Protein AF-A0AAP0MT80-F1 (afdb_monomer_lite)

Foldseek 3Di:
DADDDDPFRHWDWAWADDLPPVPQQAAEEEEEQAAQDQCLQHLLVHDDDDSHRYIRIDTPRVLNNQLNVLVLVQQVPPPQHDPVLNVVSVCVSVSDNPPDVPVPNLVDQRDPPPLPDDPSLVVSLVVSLVRLLVLLLVVLVCVVVCPVPLGAYEYEYPESGQVSLQSNLLNNLVVPPQADSHAYYEHENYLDDPPPDDVVSSVRRYNYYYHYDHDPSPVCSCRSVVRD

Secondary structure (DSSP, 8-state):
----BTTBS-EEEEE-SS-TTS--S-EEEEEE---SSGGGGTGGG-S---SSEEEEEEE-HHHHHHHHHHHHHHHHH-TTS-HHHHHHHHHHTTT---TTT-TTGGGS---TTTT---HHHHHHHHHHHHHHHHHHHHHHHHHHTTTT-S--EEEEEESTHHHHHHHHHHHHHHHSS-TTSEEEEEEES----SSSS-HHHHHHTBSS-EEEE--TT-HIIIIIS---

pLDDT: mean 78.72, std 15.89, range [31.78, 97.0]

InterPro domains:
  IPR007941 Protein of unknown function DUF726 [PF05277] (1-227)
  IPR007941 Protein of unknown function DUF726 [PTHR17920] (1-228)

Organism: NCBI:txid2935761

Sequence (228 aa):
MARRIRSIDEFEFKDIGQNHKQGHLAVGIMISGLVFEQEHFVQPWEGYEDYLERYALWWESDKLIALSTAIEDWLTSSTLMNLVVVKLVKLISKGAMVTVLSTLVSAFALPATLVTASDLIDSKRAVAVVRSDKASELLAEVLTKGLQGNRPVTLVGFPLGAPVIFKCLKCLAETGDNAGFVEMVVLLEGPISIKDEKWEDARKMVAGRFVNAYSTNDWMLGVAFRAR

Structure (mmCIF, N/CA/C/O backbone):
data_AF-A0AAP0MT80-F1
#
_entry.id   AF-A0AAP0MT80-F1
#
loop_
_atom_site.group_PDB
_atom_site.id
_atom_site.type_symbol
_atom_site.label_atom_id
_atom_site.label_alt_id
_atom_site.label_comp_id
_atom_site.label_asym_id
_atom_site.label_entity_id
_atom_site.label_seq_id
_atom_site.pdbx_PDB_ins_code
_atom_site.Cartn_x
_atom_site.Cartn_y
_atom_site.Cartn_z
_atom_site.occupancy
_atom_site.B_iso_or_equiv
_atom_site.auth_seq_id
_atom_site.auth_comp_id
_atom_site.auth_asym_id
_atom_site.auth_atom_id
_atom_site.pdbx_PDB_model_num
ATOM 1 N N . MET A 1 1 ? 7.599 21.860 -2.080 1.00 31.78 1 MET A N 1
ATOM 2 C CA . MET A 1 1 ? 8.679 21.965 -1.072 1.00 31.78 1 MET A CA 1
ATOM 3 C C . MET A 1 1 ? 8.549 20.735 -0.180 1.00 31.78 1 MET A C 1
ATOM 5 O O . MET A 1 1 ? 7.603 20.675 0.593 1.00 31.78 1 MET A O 1
ATOM 9 N N . ALA A 1 2 ? 9.383 19.711 -0.392 1.00 36.81 2 ALA A N 1
ATOM 10 C CA . ALA A 1 2 ? 9.244 18.409 0.268 1.00 36.81 2 ALA A CA 1
ATOM 11 C C . ALA A 1 2 ? 9.460 18.538 1.785 1.00 36.81 2 ALA A C 1
ATOM 13 O O . ALA A 1 2 ? 10.506 19.004 2.246 1.00 36.81 2 ALA A O 1
ATOM 14 N N . ARG A 1 3 ? 8.444 18.171 2.570 1.00 42.78 3 ARG A N 1
ATOM 15 C CA . ARG A 1 3 ? 8.495 18.183 4.033 1.00 42.78 3 ARG A CA 1
ATOM 16 C C . ARG A 1 3 ? 9.117 16.863 4.486 1.00 42.78 3 ARG A C 1
ATOM 18 O O . ARG A 1 3 ? 8.424 15.858 4.558 1.00 42.78 3 ARG A O 1
ATOM 25 N N . ARG A 1 4 ? 10.419 16.869 4.794 1.00 49.38 4 ARG A N 1
ATOM 26 C CA . ARG A 1 4 ? 11.116 15.707 5.373 1.00 49.38 4 ARG A CA 1
ATOM 27 C C . ARG A 1 4 ? 10.495 15.353 6.722 1.00 49.38 4 ARG A C 1
ATOM 29 O O . ARG A 1 4 ? 10.549 16.158 7.655 1.00 49.38 4 ARG A O 1
ATOM 36 N N . ILE A 1 5 ? 9.928 14.156 6.843 1.00 54.97 5 ILE A N 1
ATOM 37 C CA . ILE A 1 5 ? 9.362 13.650 8.098 1.00 54.97 5 ILE A CA 1
ATOM 38 C C . ILE A 1 5 ? 10.156 12.411 8.508 1.00 54.97 5 ILE A C 1
ATOM 40 O O . ILE A 1 5 ? 10.008 11.340 7.937 1.00 54.97 5 ILE A O 1
ATOM 44 N N . ARG A 1 6 ? 11.006 12.575 9.527 1.00 55.56 6 ARG A N 1
ATOM 45 C CA . ARG A 1 6 ? 11.518 11.531 10.440 1.00 55.56 6 ARG A CA 1
ATOM 46 C C . ARG A 1 6 ? 12.223 10.284 9.863 1.00 55.56 6 ARG A C 1
ATOM 48 O O . ARG A 1 6 ? 12.648 9.457 10.660 1.00 55.56 6 ARG A O 1
ATOM 55 N N . SER A 1 7 ? 12.365 10.130 8.547 1.00 75.50 7 SER A N 1
ATOM 56 C CA . SER A 1 7 ? 13.141 9.092 7.822 1.00 75.50 7 SER A CA 1
ATOM 57 C C . SER A 1 7 ? 12.710 8.960 6.354 1.00 75.50 7 SER A C 1
ATOM 59 O O . SER A 1 7 ? 13.411 8.305 5.585 1.00 75.50 7 SER A O 1
ATOM 61 N N . ILE A 1 8 ? 11.593 9.591 5.974 1.00 86.44 8 ILE A N 1
ATOM 62 C CA . ILE A 1 8 ? 11.088 9.650 4.603 1.00 86.44 8 ILE A CA 1
ATOM 63 C C . ILE A 1 8 ? 11.322 11.046 4.001 1.00 86.44 8 ILE A C 1
ATOM 65 O O . ILE A 1 8 ? 11.215 12.064 4.700 1.00 86.44 8 ILE A O 1
ATOM 69 N N . ASP A 1 9 ? 11.663 11.098 2.715 1.00 87.38 9 ASP A N 1
ATOM 70 C CA . ASP A 1 9 ? 11.914 12.355 1.999 1.00 87.38 9 ASP A CA 1
ATOM 71 C C . ASP A 1 9 ? 10.600 13.077 1.654 1.00 87.38 9 ASP A C 1
ATOM 73 O O . ASP A 1 9 ? 10.516 14.303 1.760 1.00 87.38 9 ASP A O 1
ATOM 77 N N . GLU A 1 10 ? 9.560 12.312 1.316 1.00 91.88 10 GLU A N 1
ATOM 78 C CA . GLU A 1 10 ? 8.243 12.809 0.916 1.00 91.88 10 GLU A CA 1
ATOM 79 C C . GLU A 1 10 ? 7.133 11.964 1.538 1.00 91.88 10 GLU A C 1
ATOM 81 O O . GLU A 1 10 ? 7.189 10.735 1.481 1.00 91.88 10 GLU A O 1
ATOM 86 N N . PHE A 1 11 ? 6.127 12.628 2.110 1.00 93.44 11 PHE A N 1
ATOM 87 C CA . PHE A 1 11 ? 4.904 12.008 2.618 1.00 93.44 11 PHE A CA 1
ATOM 88 C C . PHE A 1 11 ? 3.792 13.061 2.668 1.00 93.44 11 PHE A C 1
ATOM 90 O O . PHE A 1 11 ? 3.796 13.944 3.531 1.00 93.44 11 PHE A O 1
ATOM 97 N N . GLU A 1 12 ? 2.867 13.008 1.716 1.00 93.50 12 GLU A N 1
ATOM 98 C CA . GLU A 1 12 ? 1.789 13.987 1.573 1.00 93.50 12 GLU A CA 1
ATOM 99 C C . GLU A 1 12 ? 0.518 13.325 1.030 1.00 93.50 12 GLU A C 1
ATOM 101 O O . GLU A 1 12 ? 0.585 12.420 0.204 1.00 93.50 12 GLU A O 1
ATOM 106 N N . PHE A 1 13 ? -0.649 13.795 1.466 1.00 93.44 13 PHE A N 1
ATOM 107 C CA . PHE A 1 13 ? -1.933 13.399 0.890 1.00 93.44 13 PHE A CA 1
ATOM 108 C C . PHE A 1 13 ? -2.324 14.396 -0.202 1.00 93.44 13 PHE A C 1
ATOM 110 O O . PHE A 1 13 ? -2.381 15.598 0.055 1.00 93.44 13 PHE A O 1
ATOM 117 N N . LYS A 1 14 ? -2.581 13.903 -1.415 1.00 93.19 14 LYS A N 1
ATOM 118 C CA . LYS A 1 14 ? -3.081 14.693 -2.544 1.00 93.19 14 LYS A CA 1
ATOM 119 C C . LYS A 1 14 ? -4.547 14.397 -2.792 1.00 93.19 14 LYS A C 1
ATOM 121 O O . LYS A 1 14 ? -4.954 13.243 -2.793 1.00 93.19 14 LYS A O 1
ATOM 126 N N . ASP A 1 15 ? -5.312 15.440 -3.046 1.00 91.62 15 ASP A N 1
ATOM 127 C CA . ASP A 1 15 ? -6.732 15.360 -3.362 1.00 91.62 15 ASP A CA 1
ATOM 128 C C . ASP A 1 15 ? -6.959 14.635 -4.712 1.00 91.62 15 ASP A C 1
ATOM 130 O O . ASP A 1 15 ? -6.320 14.975 -5.707 1.00 91.62 15 ASP A O 1
ATOM 134 N N . ILE A 1 16 ? -7.854 13.632 -4.759 1.00 88.69 16 ILE A N 1
ATOM 135 C CA . ILE A 1 16 ? -8.294 12.944 -5.994 1.00 88.69 16 ILE A CA 1
ATOM 136 C C . ILE A 1 16 ? -9.732 13.338 -6.359 1.00 88.69 16 ILE A C 1
ATOM 138 O O . ILE A 1 16 ? -10.668 13.057 -5.606 1.00 88.69 16 ILE A O 1
ATOM 142 N N . GLY A 1 17 ? -9.939 13.929 -7.538 1.00 83.31 17 GLY A N 1
ATOM 143 C CA . GLY A 1 17 ? -11.265 14.355 -8.000 1.00 83.31 17 GLY A CA 1
ATOM 144 C C . GLY A 1 17 ? -11.743 15.663 -7.358 1.00 83.31 17 GLY A C 1
ATOM 145 O O . GLY A 1 17 ? -10.934 16.491 -6.958 1.00 83.31 17 GLY A O 1
ATOM 146 N N . GLN A 1 18 ? -13.063 15.874 -7.309 1.00 75.75 18 GLN A N 1
ATOM 147 C CA . GLN A 1 18 ? -13.676 17.134 -6.846 1.00 75.75 18 GLN A CA 1
ATOM 148 C C . GLN A 1 18 ? -14.471 16.994 -5.534 1.00 75.75 18 GLN A C 1
ATOM 150 O O . GLN A 1 18 ? -15.025 17.977 -5.045 1.00 75.75 18 GLN A O 1
ATOM 155 N N . ASN A 1 19 ? -14.539 15.789 -4.953 1.00 68.94 19 ASN A N 1
ATOM 156 C CA . ASN A 1 19 ? -15.408 15.469 -3.808 1.00 68.94 19 ASN A CA 1
ATOM 157 C C . ASN A 1 19 ? -14.822 15.878 -2.437 1.00 68.94 19 ASN A C 1
ATOM 159 O O . ASN A 1 19 ? -15.314 15.458 -1.389 1.00 68.94 19 ASN A O 1
ATOM 163 N N . HIS A 1 20 ? -13.778 16.708 -2.403 1.00 69.00 20 HIS A N 1
ATOM 164 C CA . HIS A 1 20 ? -13.145 17.161 -1.159 1.00 69.00 20 HIS A CA 1
ATOM 165 C C . HIS A 1 20 ? -13.942 18.252 -0.475 1.00 69.00 20 HIS A C 1
ATOM 167 O O . HIS A 1 20 ? -14.504 19.137 -1.120 1.00 69.00 20 HIS A O 1
ATOM 173 N N . LYS A 1 21 ? -13.946 18.229 0.860 1.00 66.00 21 LYS A N 1
ATOM 174 C CA . LYS A 1 21 ? -14.588 19.248 1.707 1.00 66.00 21 LYS A CA 1
ATOM 175 C C . LYS A 1 21 ? -16.093 19.418 1.457 1.00 66.00 21 LYS A C 1
ATOM 177 O O . LYS A 1 21 ? -16.671 20.406 1.898 1.00 66.00 21 LYS A O 1
ATOM 182 N N . GLN A 1 22 ? -16.744 18.440 0.824 1.00 69.56 22 GLN A N 1
ATOM 183 C CA . GLN A 1 22 ? -18.196 18.431 0.599 1.00 69.56 22 GLN A CA 1
ATOM 184 C C . GLN A 1 22 ? -18.987 17.794 1.762 1.00 69.56 22 GLN A C 1
ATOM 186 O O . GLN A 1 22 ? -20.192 17.589 1.661 1.00 69.56 22 GLN A O 1
ATOM 191 N N . GLY A 1 23 ? -18.327 17.484 2.886 1.00 67.31 23 GLY A N 1
ATOM 192 C CA . GLY A 1 23 ? -18.976 16.907 4.071 1.00 67.31 23 GLY A CA 1
ATOM 193 C C . GLY A 1 23 ? -19.166 15.387 4.023 1.00 67.31 23 GLY A C 1
ATOM 194 O O . GLY A 1 23 ? -19.998 14.855 4.755 1.00 67.31 23 GLY A O 1
ATOM 195 N N . HIS A 1 24 ? -18.401 14.674 3.190 1.00 74.31 24 HIS A N 1
ATOM 196 C CA . HIS A 1 24 ? -18.431 13.212 3.150 1.00 74.31 24 HIS A CA 1
ATOM 197 C C . HIS A 1 24 ? -17.942 12.595 4.469 1.00 74.31 24 HIS A C 1
ATOM 199 O O . HIS A 1 24 ? -16.930 12.999 5.053 1.00 74.31 24 HIS A O 1
ATOM 205 N N . LEU A 1 25 ? -18.680 11.581 4.928 1.00 81.69 25 LEU A N 1
ATOM 206 C CA . LEU A 1 25 ? -18.427 10.910 6.203 1.00 81.69 25 LEU A CA 1
ATOM 207 C C . LEU A 1 25 ? -17.287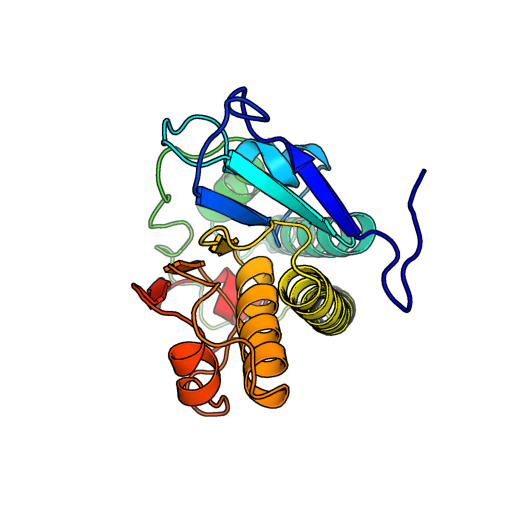 9.890 6.132 1.00 81.69 25 LEU A C 1
ATOM 209 O O . LEU A 1 25 ? -16.718 9.587 7.172 1.00 81.69 25 LEU A O 1
ATOM 213 N N . ALA A 1 26 ? -16.946 9.382 4.946 1.00 88.81 26 ALA A N 1
ATOM 214 C CA . ALA A 1 26 ? -15.950 8.332 4.755 1.00 88.81 26 ALA A CA 1
ATOM 215 C C . ALA A 1 26 ? -14.765 8.822 3.914 1.00 88.81 26 ALA A C 1
ATOM 217 O O . ALA A 1 26 ? -14.930 9.620 2.987 1.00 88.81 26 ALA A O 1
ATOM 218 N N . VAL A 1 27 ? -13.572 8.327 4.245 1.00 91.94 27 VAL A N 1
ATOM 219 C CA . VAL A 1 27 ? -12.307 8.716 3.612 1.00 91.94 27 VAL A CA 1
ATOM 220 C C . VAL A 1 27 ? -11.726 7.532 2.849 1.00 91.94 27 VAL A C 1
ATOM 222 O O . VAL A 1 27 ? -11.639 6.429 3.381 1.00 91.94 27 VAL A O 1
ATOM 225 N N . GLY A 1 28 ? -11.291 7.757 1.614 1.00 93.12 28 GLY A N 1
ATOM 226 C CA . GLY A 1 28 ? -10.518 6.795 0.834 1.00 93.12 28 GLY A CA 1
ATOM 227 C C . GLY A 1 28 ? -9.060 7.234 0.729 1.00 93.12 28 GLY A C 1
ATOM 228 O O . GLY A 1 28 ? -8.798 8.366 0.338 1.00 93.12 28 GLY A O 1
ATOM 229 N N . ILE A 1 29 ? -8.107 6.357 1.035 1.00 95.25 29 ILE A N 1
ATOM 230 C CA . ILE A 1 29 ? -6.674 6.610 0.841 1.00 95.25 29 ILE A CA 1
ATOM 231 C C . ILE A 1 29 ? -6.133 5.585 -0.155 1.00 95.25 29 ILE A C 1
ATOM 233 O O . ILE A 1 29 ? -6.128 4.381 0.109 1.00 95.25 29 ILE A O 1
ATOM 237 N N . MET A 1 30 ? -5.671 6.088 -1.295 1.00 94.44 30 MET A N 1
ATOM 238 C CA . MET A 1 30 ? -5.150 5.315 -2.414 1.00 94.44 30 MET A CA 1
ATOM 239 C C . MET A 1 30 ? -3.628 5.409 -2.434 1.00 94.44 30 MET A C 1
ATOM 241 O O . MET A 1 30 ? -3.066 6.499 -2.341 1.00 94.44 30 MET A O 1
ATOM 245 N N . ILE A 1 31 ? -2.943 4.273 -2.515 1.00 95.81 31 ILE A N 1
ATOM 246 C CA . ILE A 1 31 ? -1.493 4.203 -2.338 1.00 95.81 31 ILE A CA 1
ATOM 247 C C . ILE A 1 31 ? -0.881 3.521 -3.560 1.00 95.81 31 ILE A C 1
ATOM 249 O O . ILE A 1 31 ? -0.899 2.295 -3.691 1.00 95.81 31 ILE A O 1
ATOM 253 N N . SER A 1 32 ? -0.315 4.334 -4.451 1.00 92.12 32 SER A N 1
ATOM 254 C CA . SER A 1 32 ? 0.476 3.859 -5.588 1.00 92.12 32 SER A CA 1
ATOM 255 C C . SER A 1 32 ? 1.898 3.517 -5.147 1.00 92.12 32 SER A C 1
ATOM 257 O O . SER A 1 32 ? 2.517 4.238 -4.370 1.00 92.12 32 SER A O 1
ATOM 259 N N . GLY A 1 33 ? 2.426 2.416 -5.666 1.00 87.94 33 GLY A N 1
ATOM 260 C CA . GLY A 1 33 ? 3.771 1.906 -5.414 1.00 87.94 33 GLY A CA 1
ATOM 261 C C . GLY A 1 33 ? 4.541 1.545 -6.688 1.00 87.94 33 GLY A C 1
ATOM 262 O O . GLY A 1 33 ? 5.660 1.047 -6.613 1.00 87.94 33 GLY A O 1
ATOM 263 N N . LEU A 1 34 ? 3.944 1.778 -7.856 1.00 86.56 34 LEU A N 1
ATOM 264 C CA . LEU A 1 34 ? 4.579 1.689 -9.166 1.00 86.56 34 LEU A CA 1
ATOM 265 C C . LEU A 1 34 ? 4.184 2.957 -9.919 1.00 86.56 34 LEU A C 1
ATOM 267 O O . LEU A 1 34 ? 3.016 3.139 -10.256 1.00 86.56 34 LEU A O 1
ATOM 271 N N . VAL A 1 35 ? 5.145 3.854 -10.104 1.00 88.94 35 VAL A N 1
ATOM 272 C CA . VAL A 1 35 ? 4.936 5.199 -10.651 1.00 88.94 35 VAL A CA 1
ATOM 273 C C . VAL A 1 35 ? 6.124 5.562 -11.529 1.00 88.94 35 VAL A C 1
ATOM 275 O O . VAL A 1 35 ? 7.262 5.255 -11.193 1.00 88.94 35 VAL A O 1
ATOM 278 N N . PHE A 1 36 ? 5.856 6.215 -12.653 1.00 87.06 36 PHE A N 1
ATOM 279 C CA . PHE A 1 36 ? 6.882 6.627 -13.623 1.00 87.06 36 PHE A CA 1
ATOM 280 C C . PHE A 1 36 ? 7.006 8.149 -13.681 1.00 87.06 36 PHE A C 1
ATOM 282 O O . PHE A 1 36 ? 8.093 8.672 -13.903 1.00 87.06 36 PHE A O 1
ATOM 289 N N . GLU A 1 37 ? 5.904 8.840 -13.399 1.00 89.31 37 GLU A N 1
ATOM 290 C CA . GLU A 1 37 ? 5.799 10.289 -13.305 1.00 89.31 37 GLU A CA 1
ATOM 291 C C . GLU A 1 37 ? 5.027 10.643 -12.022 1.00 89.31 37 GLU A C 1
ATOM 293 O O . GLU A 1 37 ? 4.395 9.776 -11.403 1.00 89.31 37 GLU A O 1
ATOM 298 N N . GLN A 1 38 ? 5.094 11.899 -11.585 1.00 89.12 38 GLN A N 1
ATOM 299 C CA . GLN A 1 38 ? 4.472 12.333 -10.325 1.00 89.12 38 GLN A CA 1
ATOM 300 C C . GLN A 1 38 ? 2.938 12.257 -10.385 1.00 89.12 38 GLN A C 1
ATOM 302 O O . GLN A 1 38 ? 2.262 11.969 -9.399 1.00 89.12 38 GLN A O 1
ATOM 307 N N . GLU A 1 39 ? 2.381 12.442 -11.569 1.00 88.56 39 GLU A N 1
ATOM 308 C CA . GLU A 1 39 ? 0.962 12.387 -11.883 1.00 88.56 39 GLU A CA 1
ATOM 309 C C . GLU A 1 39 ? 0.396 10.976 -11.650 1.00 88.56 39 GLU A C 1
ATOM 311 O O . GLU A 1 39 ? -0.764 10.820 -11.259 1.00 88.56 39 GLU A O 1
ATOM 316 N N . HIS A 1 40 ? 1.232 9.936 -11.775 1.00 88.12 40 HIS A N 1
ATOM 31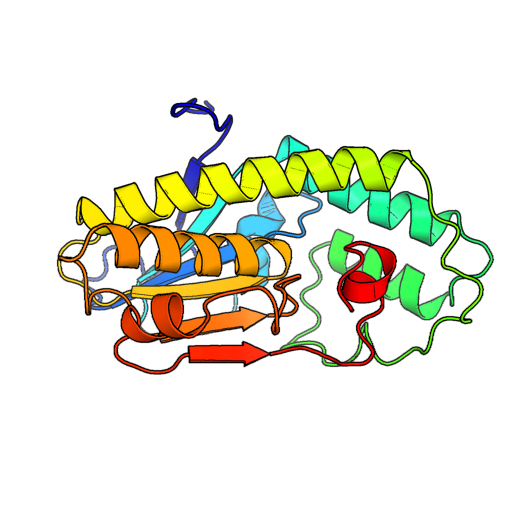7 C CA . HIS A 1 40 ? 0.835 8.536 -11.593 1.00 88.12 40 HIS A CA 1
ATOM 318 C C . HIS A 1 40 ? 0.513 8.169 -10.132 1.00 88.12 40 HIS A C 1
ATOM 320 O O . HIS A 1 40 ? 0.017 7.073 -9.864 1.00 88.12 40 HIS A O 1
ATOM 326 N N . PHE A 1 41 ? 0.749 9.062 -9.167 1.00 90.12 41 PHE A N 1
ATOM 327 C CA . PHE A 1 41 ? 0.215 8.887 -7.815 1.00 90.12 41 PHE A CA 1
ATOM 328 C C . PHE A 1 41 ? -1.299 9.115 -7.750 1.00 90.12 41 PHE A C 1
ATOM 330 O O . PHE A 1 41 ? -1.959 8.484 -6.932 1.00 90.12 41 PHE A O 1
ATOM 337 N N . VAL A 1 42 ? -1.848 9.987 -8.602 1.00 89.88 42 VAL A N 1
ATOM 338 C CA . VAL A 1 42 ? -3.259 10.412 -8.581 1.00 89.88 42 VAL A CA 1
ATOM 339 C C . VAL A 1 42 ? -4.037 9.781 -9.731 1.00 89.88 42 VAL A C 1
ATOM 341 O O . VAL A 1 42 ? -5.075 9.165 -9.502 1.00 89.88 42 VAL A O 1
ATOM 344 N N . GLN A 1 43 ? -3.504 9.877 -10.950 1.00 87.06 43 GLN A N 1
ATOM 345 C CA . GLN A 1 43 ? -4.181 9.511 -12.195 1.00 87.06 43 GLN A CA 1
ATOM 346 C C . GLN A 1 43 ? -4.791 8.093 -12.214 1.00 87.06 43 GLN A C 1
ATOM 348 O O . GLN A 1 43 ? -5.913 7.952 -12.700 1.00 87.06 43 GLN A O 1
ATOM 353 N N . PRO A 1 44 ? -4.152 7.035 -11.663 1.00 83.69 44 PRO A N 1
ATOM 354 C CA . PRO A 1 44 ? -4.743 5.691 -11.654 1.00 83.69 44 PRO A CA 1
ATOM 355 C C . PRO A 1 44 ? -6.018 5.567 -10.815 1.00 83.69 44 PRO A C 1
ATOM 357 O O . PRO A 1 44 ? -6.719 4.565 -10.906 1.00 83.69 44 PRO A O 1
ATOM 360 N N . TRP A 1 45 ? -6.293 6.549 -9.962 1.00 86.25 45 TRP A N 1
ATOM 361 C CA . TRP A 1 45 ? -7.426 6.551 -9.043 1.00 86.25 45 TRP A CA 1
ATOM 362 C C . TRP A 1 45 ? -8.530 7.521 -9.482 1.00 86.25 45 TRP A C 1
ATOM 364 O O . TRP A 1 45 ? -9.562 7.631 -8.815 1.00 86.25 45 TRP A O 1
ATOM 374 N N . GLU A 1 46 ? -8.331 8.228 -10.596 1.00 82.88 46 GLU A N 1
ATOM 375 C CA . GLU A 1 46 ? -9.328 9.105 -11.203 1.00 82.88 46 GLU A CA 1
ATOM 376 C C . GLU A 1 46 ? -10.365 8.304 -12.013 1.00 82.88 46 GLU A C 1
ATOM 378 O O . GLU A 1 46 ? -10.154 7.153 -12.386 1.00 82.88 46 GLU A O 1
ATOM 383 N N . GLY A 1 47 ? -11.523 8.911 -12.292 1.00 71.50 47 GLY A N 1
ATOM 384 C CA . GLY A 1 47 ? -12.495 8.355 -13.248 1.00 71.50 47 GLY A CA 1
ATOM 385 C C . GLY A 1 47 ? -13.509 7.341 -12.703 1.00 71.50 47 GLY A C 1
ATOM 386 O O . GLY A 1 47 ? -14.333 6.856 -13.475 1.00 71.50 47 GLY A O 1
ATOM 387 N N . TYR A 1 48 ? -13.510 7.050 -11.399 1.00 70.25 48 TYR A N 1
ATOM 388 C CA . TYR A 1 48 ? -14.612 6.345 -10.732 1.00 70.25 48 TYR A CA 1
ATOM 389 C C . TYR A 1 48 ? -15.384 7.297 -9.812 1.00 70.25 48 TYR A C 1
ATOM 391 O O . TYR A 1 48 ? -14.775 8.064 -9.059 1.00 70.25 48 TYR A O 1
ATOM 399 N N . GLU A 1 49 ? -16.716 7.269 -9.892 1.00 66.62 49 GLU A N 1
ATOM 400 C CA . GLU A 1 49 ? -17.603 8.017 -9.000 1.00 66.62 49 GLU A CA 1
ATOM 401 C C . GLU A 1 49 ? -17.912 7.189 -7.753 1.00 66.62 49 GLU A C 1
ATOM 403 O O . GLU A 1 49 ? -18.441 6.080 -7.827 1.00 66.62 49 GLU A O 1
ATOM 408 N N . ASP A 1 50 ? -17.599 7.751 -6.591 1.00 72.81 50 ASP A N 1
ATOM 409 C CA . ASP A 1 50 ? -17.963 7.204 -5.294 1.00 72.81 50 ASP A CA 1
ATOM 410 C C . ASP A 1 50 ? -18.319 8.322 -4.309 1.00 72.81 50 ASP A C 1
ATOM 412 O O . ASP A 1 50 ? -18.193 9.516 -4.593 1.00 72.81 50 ASP A O 1
ATOM 416 N N . TYR A 1 51 ? -18.795 7.917 -3.133 1.00 79.25 51 TYR A N 1
ATOM 417 C CA . TYR A 1 51 ? -19.170 8.816 -2.043 1.00 79.25 51 TYR A CA 1
ATOM 418 C C . TYR A 1 51 ? -18.016 9.082 -1.062 1.00 79.25 51 TYR A C 1
ATOM 420 O O . TYR A 1 51 ? -18.270 9.553 0.051 1.00 79.25 51 TYR A O 1
ATOM 428 N N . LEU A 1 52 ? -16.774 8.741 -1.429 1.00 86.31 52 LEU A N 1
ATOM 429 C CA . LEU A 1 52 ? -15.603 8.874 -0.565 1.00 86.31 52 LEU A CA 1
ATOM 430 C C . LEU A 1 52 ? -14.923 10.230 -0.781 1.00 86.31 52 LEU A C 1
ATOM 432 O O . LEU A 1 52 ? -14.739 10.681 -1.911 1.00 86.31 52 LEU A O 1
ATOM 436 N N . GLU A 1 53 ? -14.457 10.845 0.306 1.00 90.62 53 GLU A N 1
ATOM 437 C CA . GLU A 1 53 ? -13.428 11.879 0.205 1.00 90.62 53 GLU A CA 1
ATOM 438 C C . GLU A 1 53 ? -12.077 11.187 -0.020 1.00 90.62 53 GLU A C 1
ATOM 440 O O . GLU A 1 53 ? -11.577 10.488 0.864 1.00 90.62 53 GLU A O 1
ATOM 445 N N . ARG A 1 54 ? -11.521 11.311 -1.230 1.00 90.44 54 ARG A N 1
ATOM 446 C CA . ARG A 1 54 ? -10.396 10.484 -1.687 1.00 90.44 54 ARG A CA 1
ATOM 447 C C . ARG A 1 54 ? -9.070 11.223 -1.714 1.00 90.44 54 ARG A C 1
ATOM 449 O O . ARG A 1 54 ? -8.964 12.302 -2.290 1.00 90.44 54 ARG A O 1
ATOM 456 N N . TYR A 1 55 ? -8.036 10.570 -1.207 1.00 93.12 55 TYR A N 1
ATOM 457 C CA . TYR A 1 55 ? -6.670 11.067 -1.227 1.00 93.12 55 TYR A CA 1
ATOM 458 C C . TYR A 1 55 ? -5.721 10.038 -1.831 1.00 93.12 55 TYR A C 1
ATOM 460 O O . TYR A 1 55 ? -5.809 8.855 -1.517 1.00 93.12 55 TYR A O 1
ATOM 468 N N . ALA A 1 56 ? -4.781 10.487 -2.653 1.00 94.25 56 ALA A N 1
ATOM 469 C CA . ALA A 1 56 ? -3.612 9.719 -3.046 1.00 94.25 56 ALA A CA 1
ATOM 470 C C . ALA A 1 56 ? -2.492 9.972 -2.036 1.00 94.25 56 ALA A C 1
ATOM 472 O O . ALA A 1 56 ? -2.190 11.125 -1.718 1.00 94.25 56 ALA A O 1
ATOM 473 N N . LEU A 1 57 ? -1.846 8.916 -1.549 1.00 95.81 57 LEU A N 1
ATOM 474 C CA . LEU A 1 57 ? -0.620 9.056 -0.777 1.00 95.81 57 LEU A CA 1
ATOM 475 C C . LEU A 1 57 ? 0.549 9.269 -1.737 1.00 95.81 57 LEU A C 1
ATOM 477 O O . LEU A 1 57 ? 0.929 8.363 -2.476 1.00 95.81 57 LEU A O 1
ATOM 481 N N . TRP A 1 58 ? 1.142 10.453 -1.685 1.00 94.94 58 TRP A N 1
ATOM 482 C CA . TRP A 1 58 ? 2.413 10.763 -2.318 1.00 94.94 58 TRP A CA 1
ATOM 483 C C . TRP A 1 58 ? 3.541 10.436 -1.348 1.00 94.94 58 TRP A C 1
ATOM 485 O O . TRP A 1 58 ? 3.636 11.029 -0.270 1.00 94.94 58 TRP A O 1
ATOM 495 N N . TRP A 1 59 ? 4.418 9.512 -1.733 1.00 94.62 59 TRP A N 1
ATOM 496 C CA . TRP A 1 59 ? 5.540 9.086 -0.904 1.00 94.62 59 TRP A CA 1
ATOM 497 C C . TRP A 1 59 ? 6.737 8.671 -1.759 1.00 94.62 59 TRP A C 1
ATOM 499 O O . TRP A 1 59 ? 6.572 8.004 -2.775 1.00 94.62 59 TRP A O 1
ATOM 509 N N . GLU A 1 60 ? 7.940 9.071 -1.336 1.00 93.75 60 GLU A N 1
ATOM 510 C CA . GLU A 1 60 ? 9.234 8.642 -1.907 1.00 93.75 60 GLU A CA 1
ATOM 511 C C . GLU A 1 60 ? 9.281 8.615 -3.446 1.00 93.75 60 GLU A C 1
ATOM 513 O O . GLU A 1 60 ? 9.783 7.652 -4.038 1.00 93.75 60 GLU A O 1
ATOM 518 N N . SER A 1 61 ? 8.772 9.668 -4.103 1.00 93.69 61 SER A N 1
ATOM 519 C CA . SER A 1 61 ? 8.570 9.668 -5.559 1.00 93.69 61 SER A CA 1
ATOM 520 C C . SER A 1 61 ? 9.853 9.356 -6.324 1.00 93.69 61 SER A C 1
ATOM 522 O O . SER A 1 61 ? 9.859 8.440 -7.142 1.00 93.69 61 SER A O 1
ATOM 524 N N . ASP A 1 62 ? 10.970 9.995 -5.969 1.00 93.06 62 ASP A N 1
ATOM 525 C CA . ASP A 1 62 ? 12.283 9.738 -6.571 1.00 93.06 62 ASP A CA 1
ATOM 526 C C . ASP A 1 62 ? 12.683 8.255 -6.533 1.00 93.06 62 ASP A C 1
ATOM 528 O O . ASP A 1 62 ? 13.249 7.727 -7.491 1.00 93.06 62 ASP A O 1
ATOM 532 N N . LYS A 1 63 ? 12.421 7.564 -5.415 1.00 93.56 63 LYS A N 1
ATOM 533 C CA . LYS A 1 63 ? 12.826 6.161 -5.233 1.00 93.56 63 LYS A CA 1
ATOM 534 C C . LYS A 1 63 ? 11.904 5.223 -6.000 1.00 93.56 63 LYS A C 1
ATOM 536 O O . LYS A 1 63 ? 12.393 4.278 -6.620 1.00 93.56 63 LYS A O 1
ATOM 541 N N . LEU A 1 64 ? 10.600 5.494 -5.982 1.00 91.75 64 LEU A N 1
ATOM 542 C CA . LEU A 1 64 ? 9.614 4.696 -6.704 1.00 91.75 64 LEU A CA 1
ATOM 543 C C . LEU A 1 64 ? 9.738 4.871 -8.220 1.00 91.75 64 LEU A C 1
ATOM 545 O O . LEU A 1 64 ? 9.704 3.871 -8.936 1.00 91.75 64 LEU A O 1
ATOM 549 N N . ILE A 1 65 ? 9.975 6.092 -8.707 1.00 92.06 65 ILE A N 1
ATOM 550 C CA . ILE A 1 65 ? 10.266 6.359 -10.121 1.00 92.06 65 ILE A CA 1
ATOM 551 C C . ILE A 1 65 ? 11.563 5.658 -10.514 1.00 92.06 65 ILE A C 1
ATOM 553 O O . ILE A 1 65 ? 11.576 4.885 -11.465 1.00 92.06 65 ILE A O 1
ATOM 557 N N . ALA A 1 66 ? 12.640 5.810 -9.734 1.00 91.06 66 ALA A N 1
ATOM 558 C CA . ALA A 1 66 ? 13.907 5.152 -10.043 1.00 91.06 66 ALA A CA 1
ATOM 559 C C . ALA A 1 66 ? 13.793 3.620 -10.117 1.00 91.06 66 ALA A C 1
ATOM 561 O O . ALA A 1 66 ? 14.483 3.012 -10.944 1.00 91.06 66 ALA A O 1
ATOM 562 N N . LEU A 1 67 ? 12.975 3.000 -9.257 1.00 89.25 67 LEU A N 1
ATOM 563 C CA . LEU A 1 67 ? 12.675 1.568 -9.310 1.00 89.25 67 LEU A CA 1
ATOM 564 C C . LEU A 1 67 ? 11.845 1.220 -10.549 1.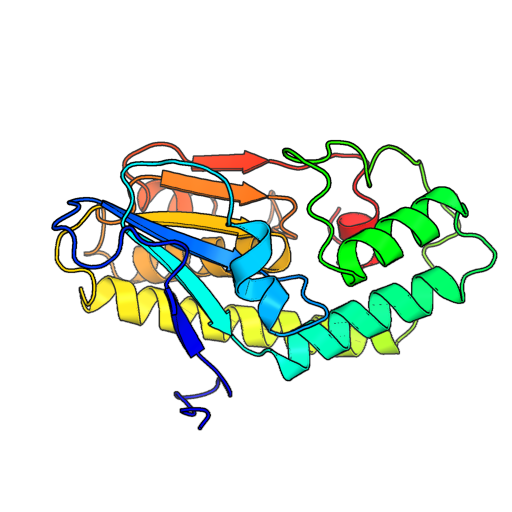00 89.25 67 LEU A C 1
ATOM 566 O O . LEU A 1 67 ? 12.217 0.305 -11.278 1.00 89.25 67 LEU A O 1
ATOM 570 N N . SER A 1 68 ? 10.764 1.953 -10.809 1.00 86.44 68 SER A N 1
ATOM 571 C CA . SER A 1 68 ? 9.860 1.694 -11.936 1.00 86.44 68 SER A CA 1
ATOM 572 C C . SER A 1 68 ? 10.584 1.838 -13.275 1.00 86.44 68 SER A C 1
ATOM 574 O O . SER A 1 68 ? 10.497 0.944 -14.115 1.00 86.44 68 SER A O 1
ATOM 576 N N . THR A 1 69 ? 11.408 2.876 -13.439 1.00 87.06 69 THR A N 1
ATOM 577 C CA . THR A 1 69 ? 12.272 3.051 -14.615 1.00 87.06 69 THR A CA 1
ATOM 578 C C . THR A 1 69 ? 13.284 1.918 -14.742 1.00 87.06 69 THR A C 1
ATOM 580 O O . THR A 1 69 ? 13.473 1.402 -15.832 1.00 87.06 69 THR A O 1
ATOM 583 N N . ALA A 1 70 ? 13.898 1.455 -13.646 1.00 85.12 70 ALA A N 1
ATOM 584 C CA . ALA A 1 70 ? 14.824 0.319 -13.720 1.00 85.12 70 ALA A CA 1
ATOM 585 C C . ALA A 1 70 ? 14.133 -0.982 -14.147 1.00 85.12 70 ALA A C 1
ATOM 587 O O . ALA A 1 70 ? 14.732 -1.791 -14.857 1.00 85.12 70 ALA A O 1
ATOM 588 N N . ILE A 1 71 ? 12.885 -1.184 -13.716 1.00 80.50 71 ILE A N 1
ATOM 589 C CA . ILE A 1 71 ? 12.052 -2.300 -14.164 1.00 80.50 71 ILE A CA 1
ATOM 590 C C . ILE A 1 71 ? 11.771 -2.153 -15.666 1.00 80.50 71 ILE A C 1
ATOM 592 O O . ILE A 1 71 ? 12.002 -3.101 -16.411 1.00 80.50 71 ILE A O 1
ATOM 596 N N . GLU A 1 72 ? 11.342 -0.979 -16.136 1.00 79.00 72 GLU A N 1
ATOM 597 C CA . GLU A 1 72 ? 11.097 -0.721 -17.564 1.00 79.00 72 GLU A CA 1
ATOM 598 C C . GLU A 1 72 ? 12.359 -0.884 -18.429 1.00 79.00 72 GLU A C 1
ATOM 600 O O . GLU A 1 72 ? 12.312 -1.548 -19.468 1.00 79.00 72 GLU A O 1
ATOM 605 N N . ASP A 1 73 ? 13.502 -0.357 -17.998 1.00 81.50 73 ASP A N 1
ATOM 606 C CA . ASP A 1 73 ? 14.785 -0.472 -18.700 1.00 81.50 73 ASP A CA 1
ATOM 607 C C . ASP A 1 73 ? 15.232 -1.932 -18.813 1.00 81.50 73 ASP A C 1
ATOM 609 O O . ASP A 1 73 ? 15.658 -2.397 -19.874 1.00 81.50 73 ASP A O 1
ATOM 613 N N . TRP A 1 74 ? 15.100 -2.704 -17.735 1.00 77.69 74 TRP A N 1
ATOM 614 C CA . TRP A 1 74 ? 15.406 -4.131 -17.770 1.00 77.69 74 TRP A CA 1
ATOM 615 C C . TRP A 1 74 ? 14.471 -4.895 -18.715 1.00 77.69 74 TRP A C 1
ATOM 617 O O . TRP A 1 74 ? 14.919 -5.736 -19.493 1.00 77.69 74 TRP A O 1
ATOM 627 N N . LEU A 1 75 ? 13.178 -4.571 -18.707 1.00 73.25 75 LEU A N 1
ATOM 628 C CA . LEU A 1 75 ? 12.196 -5.215 -19.581 1.00 73.25 75 LEU A CA 1
ATOM 629 C C . LEU A 1 75 ? 12.428 -4.903 -21.051 1.00 73.25 75 LEU A C 1
ATOM 631 O O . LEU A 1 75 ? 12.269 -5.775 -21.900 1.00 73.25 75 LEU A O 1
ATOM 635 N N . THR A 1 76 ? 12.777 -3.656 -21.353 1.00 73.62 76 THR A N 1
ATOM 636 C CA . THR A 1 76 ? 13.032 -3.198 -22.720 1.00 73.62 76 THR A CA 1
ATOM 637 C C . THR A 1 76 ? 14.378 -3.679 -23.255 1.00 73.62 76 THR A C 1
ATOM 639 O O . THR A 1 76 ? 14.488 -3.917 -24.456 1.00 73.62 76 THR A O 1
ATOM 642 N N . SER A 1 77 ? 15.383 -3.854 -22.390 1.00 72.38 77 SER A N 1
ATOM 643 C CA . SER A 1 77 ? 16.698 -4.398 -22.760 1.00 72.38 77 SER A CA 1
ATOM 644 C C . SER A 1 77 ? 16.718 -5.923 -22.877 1.00 72.38 77 SER A C 1
ATOM 646 O O . SER A 1 77 ? 17.529 -6.474 -23.624 1.00 72.38 77 SER A O 1
ATOM 648 N N . SER A 1 78 ? 15.820 -6.622 -22.181 1.00 67.56 78 SER A N 1
ATOM 649 C CA . SER A 1 78 ? 15.706 -8.073 -22.269 1.00 67.56 78 SER A CA 1
ATOM 650 C C . SER A 1 78 ? 15.089 -8.491 -23.609 1.00 67.56 78 SER A C 1
ATOM 652 O O . SER A 1 78 ? 13.877 -8.452 -23.814 1.00 67.56 78 SER A O 1
ATOM 654 N N . THR A 1 79 ? 15.938 -8.953 -24.529 1.00 60.59 79 THR A N 1
ATOM 655 C CA . THR A 1 79 ? 15.555 -9.486 -25.855 1.00 60.59 79 THR A CA 1
ATOM 656 C C . THR A 1 79 ? 14.659 -10.726 -25.785 1.00 60.59 79 THR A C 1
ATOM 658 O O . THR A 1 79 ? 14.073 -11.130 -26.788 1.00 60.59 79 THR A O 1
ATOM 661 N N . LEU A 1 80 ? 14.556 -11.327 -24.600 1.00 58.06 80 LEU A N 1
ATOM 662 C CA . LEU A 1 80 ? 13.772 -12.519 -24.291 1.00 58.06 80 LEU A CA 1
ATOM 663 C C . LEU A 1 80 ? 12.339 -12.190 -23.833 1.00 58.06 80 LEU A C 1
ATOM 665 O O . LEU A 1 80 ? 11.529 -13.105 -23.680 1.00 58.06 80 LEU A O 1
ATOM 669 N N . MET A 1 81 ? 12.010 -10.911 -23.608 1.00 62.97 81 MET A N 1
ATOM 670 C CA . MET A 1 81 ? 10.661 -10.500 -23.217 1.00 62.97 81 MET A CA 1
ATOM 671 C C . MET A 1 81 ? 9.738 -10.414 -24.431 1.00 62.97 81 MET A C 1
ATOM 673 O O . MET A 1 81 ? 10.085 -9.869 -25.479 1.00 62.97 81 MET A O 1
ATOM 677 N N . ASN A 1 82 ? 8.513 -10.924 -24.283 1.00 63.72 82 ASN A N 1
ATOM 678 C CA . ASN A 1 82 ? 7.492 -10.795 -25.317 1.00 63.72 82 ASN A CA 1
ATOM 679 C C . ASN A 1 82 ? 7.208 -9.302 -25.581 1.00 63.72 82 ASN A C 1
ATOM 681 O O . ASN A 1 82 ? 6.912 -8.547 -24.651 1.00 63.72 82 ASN A O 1
ATOM 685 N N . LEU A 1 83 ? 7.237 -8.886 -26.853 1.00 65.25 83 LEU A N 1
ATOM 686 C CA . LEU A 1 83 ? 6.942 -7.516 -27.294 1.00 65.25 83 LEU A CA 1
ATOM 687 C C . LEU A 1 83 ? 5.603 -6.983 -26.765 1.00 65.25 83 LEU A C 1
ATOM 689 O O . LEU A 1 83 ? 5.453 -5.775 -26.591 1.00 65.25 83 LEU A O 1
ATOM 693 N N . VAL A 1 84 ? 4.635 -7.865 -26.496 1.00 63.91 84 VAL A N 1
ATOM 694 C CA . VAL A 1 84 ? 3.357 -7.499 -25.870 1.00 63.91 84 VAL A CA 1
ATOM 695 C C . VAL A 1 84 ? 3.567 -6.968 -24.449 1.00 63.91 84 VAL A C 1
ATOM 697 O O . VAL A 1 84 ? 3.034 -5.915 -24.119 1.00 63.91 84 VAL A O 1
ATOM 700 N N . VAL A 1 85 ? 4.392 -7.633 -23.636 1.00 65.19 85 VAL A N 1
ATOM 701 C CA . VAL A 1 85 ? 4.678 -7.226 -22.248 1.00 65.19 85 VAL A CA 1
ATOM 702 C C . VAL A 1 85 ? 5.404 -5.882 -22.223 1.00 65.19 85 VAL A C 1
ATOM 704 O O . VAL A 1 85 ? 5.011 -4.976 -21.492 1.00 65.19 85 VAL A O 1
ATOM 707 N N . VAL A 1 86 ? 6.399 -5.713 -23.098 1.00 67.44 86 VAL A N 1
ATOM 708 C CA . VAL A 1 86 ? 7.137 -4.448 -23.236 1.00 67.44 86 VAL A CA 1
ATOM 709 C C . VAL A 1 86 ? 6.210 -3.303 -23.664 1.00 67.44 86 VAL A C 1
ATOM 711 O O . VAL A 1 86 ? 6.323 -2.189 -23.156 1.00 67.44 86 VAL A O 1
ATOM 714 N N . LYS A 1 87 ? 5.263 -3.559 -24.577 1.00 67.00 87 LYS A N 1
ATOM 715 C CA . LYS A 1 87 ? 4.263 -2.560 -24.986 1.00 67.00 87 LYS A CA 1
ATOM 716 C C . LYS A 1 87 ? 3.299 -2.200 -23.858 1.00 67.00 87 LYS A C 1
ATOM 718 O O . LYS A 1 87 ? 2.980 -1.026 -23.727 1.00 67.00 87 LYS A O 1
ATOM 723 N N . LEU A 1 88 ? 2.850 -3.169 -23.060 1.00 67.06 88 LEU A N 1
ATOM 724 C CA . LEU A 1 88 ? 1.945 -2.920 -21.933 1.00 67.06 88 LEU A CA 1
ATOM 725 C C . LEU A 1 88 ? 2.597 -2.029 -20.878 1.00 67.06 88 LEU A C 1
ATOM 727 O O . LEU A 1 88 ? 1.997 -1.043 -20.466 1.00 67.06 88 LEU A O 1
ATOM 731 N N . VAL A 1 89 ? 3.843 -2.318 -20.503 1.00 66.38 89 VAL A N 1
ATOM 732 C CA . VAL A 1 89 ? 4.573 -1.492 -19.532 1.00 66.38 89 VAL A CA 1
ATOM 733 C C . VAL A 1 89 ? 4.763 -0.077 -20.064 1.00 66.38 89 VAL A C 1
ATOM 735 O O . VAL A 1 89 ? 4.420 0.865 -19.367 1.00 66.38 89 VAL A O 1
ATOM 738 N N . LYS A 1 90 ? 5.127 0.088 -21.342 1.00 68.12 90 LYS A N 1
ATOM 739 C CA . LYS A 1 90 ? 5.195 1.414 -21.981 1.00 68.12 90 LYS A CA 1
ATOM 740 C C . LYS A 1 90 ? 3.864 2.164 -22.037 1.00 68.12 90 LYS A C 1
ATOM 742 O O . LYS A 1 90 ? 3.874 3.386 -22.145 1.00 68.12 90 LYS A O 1
ATOM 747 N N . LEU A 1 91 ? 2.725 1.470 -22.052 1.00 67.25 91 LEU A N 1
ATOM 748 C CA . LEU A 1 91 ? 1.411 2.116 -21.976 1.00 67.25 91 LEU A CA 1
ATOM 749 C C . LEU A 1 91 ? 1.136 2.609 -20.552 1.00 67.25 91 LEU A C 1
ATOM 751 O O . LEU A 1 91 ? 0.688 3.740 -20.386 1.00 67.25 91 LEU A O 1
ATOM 755 N N . ILE A 1 92 ? 1.483 1.806 -19.544 1.00 67.19 92 ILE A N 1
ATOM 756 C CA . ILE A 1 92 ? 1.389 2.186 -18.127 1.00 67.19 92 ILE A CA 1
ATOM 757 C C . ILE A 1 92 ? 2.323 3.366 -17.824 1.00 67.19 92 ILE A C 1
ATOM 759 O O . ILE A 1 92 ? 1.895 4.330 -17.196 1.00 67.19 92 ILE A O 1
ATOM 763 N N . SER A 1 93 ? 3.557 3.352 -18.340 1.00 65.50 93 SER A N 1
ATOM 764 C CA . SER A 1 93 ? 4.507 4.465 -18.210 1.00 65.50 93 SER A CA 1
ATOM 765 C C . SER A 1 93 ? 4.020 5.763 -18.857 1.00 65.50 93 SER A C 1
ATOM 767 O O . SER A 1 93 ? 4.564 6.814 -18.561 1.00 65.50 93 SER A O 1
ATOM 769 N N . LYS A 1 94 ? 3.004 5.717 -19.726 1.00 64.25 94 LYS A N 1
ATOM 770 C CA . LYS A 1 94 ? 2.384 6.897 -20.354 1.00 64.25 94 LYS A CA 1
ATOM 771 C C . LYS A 1 94 ? 1.086 7.336 -19.666 1.00 64.25 94 LYS A C 1
ATOM 773 O O . LYS A 1 94 ? 0.291 8.051 -20.273 1.00 64.25 94 LYS A O 1
ATOM 778 N N . GLY A 1 95 ? 0.815 6.832 -18.463 1.00 55.88 95 GLY A N 1
ATOM 779 C CA . GLY A 1 95 ? -0.388 7.163 -17.701 1.00 55.88 95 GLY A CA 1
ATOM 780 C C . GLY A 1 95 ? -1.675 6.571 -18.283 1.00 55.88 95 GLY A C 1
ATOM 781 O O . GLY A 1 95 ? -2.770 6.925 -17.850 1.00 55.88 95 GLY A O 1
ATOM 782 N N . ALA A 1 96 ? -1.594 5.660 -19.263 1.00 57.16 96 ALA A N 1
ATOM 783 C CA . ALA A 1 96 ? -2.786 5.004 -19.780 1.00 57.16 96 ALA A CA 1
ATOM 784 C C . ALA A 1 96 ? -3.308 4.013 -18.733 1.00 57.16 96 ALA A C 1
ATOM 786 O O . ALA A 1 96 ? -2.790 2.903 -18.588 1.00 57.16 96 ALA A O 1
ATOM 787 N N . MET A 1 97 ? -4.365 4.403 -18.020 1.00 52.66 97 MET A N 1
ATOM 788 C CA . MET A 1 97 ? -5.159 3.474 -17.229 1.00 52.66 97 MET A CA 1
ATOM 789 C C . MET A 1 97 ? -5.889 2.551 -18.209 1.00 52.66 97 MET A C 1
ATOM 791 O O . MET A 1 97 ? -6.925 2.909 -18.770 1.00 52.66 97 MET A O 1
ATOM 795 N N . VAL A 1 98 ? -5.320 1.374 -18.481 1.00 48.81 98 VAL A N 1
ATOM 796 C CA . VAL A 1 98 ? -6.034 0.328 -19.220 1.00 48.81 98 VAL A CA 1
ATOM 797 C C . VAL A 1 98 ? -7.257 -0.016 -18.373 1.00 48.81 98 VAL A C 1
ATOM 799 O O . VAL A 1 98 ? -7.139 -0.491 -17.245 1.00 48.81 98 VAL A O 1
ATOM 802 N N . THR A 1 99 ? -8.415 0.391 -18.881 1.00 43.97 99 THR A N 1
ATOM 803 C CA . THR A 1 99 ? -9.634 0.646 -18.117 1.00 43.97 99 THR A CA 1
ATOM 804 C C . THR A 1 99 ? -10.066 -0.598 -17.351 1.00 43.97 99 THR A C 1
ATOM 806 O O . THR A 1 99 ? -10.208 -1.663 -17.945 1.00 43.97 99 THR A O 1
ATOM 809 N N . VAL A 1 100 ? -10.298 -0.418 -16.045 1.00 37.22 100 VAL A N 1
ATOM 810 C CA . VAL A 1 100 ? -10.737 -1.437 -15.080 1.00 37.22 100 VAL A CA 1
ATOM 811 C C . VAL A 1 100 ? -9.727 -2.568 -14.926 1.00 37.22 100 VAL A C 1
ATOM 813 O O . VAL A 1 100 ? -9.776 -3.519 -15.692 1.00 37.22 100 VAL A O 1
ATOM 816 N N . LEU A 1 101 ? -8.866 -2.517 -13.900 1.00 44.81 101 LEU A N 1
ATOM 817 C CA . LEU A 1 101 ? -8.229 -3.728 -13.367 1.00 44.81 101 LEU A CA 1
ATOM 818 C C . LEU A 1 101 ? -7.712 -4.657 -14.484 1.00 44.81 101 LEU A C 1
ATOM 820 O O . LEU A 1 101 ? -8.230 -5.760 -14.605 1.00 44.81 101 LEU A O 1
ATOM 824 N N . SER A 1 102 ? -6.829 -4.205 -15.386 1.00 41.03 102 SER A N 1
ATOM 825 C CA . SER A 1 102 ? -6.468 -5.016 -16.558 1.00 41.03 102 SER A CA 1
ATOM 826 C C . SER A 1 102 ? -5.896 -6.357 -16.090 1.00 41.03 102 SER A C 1
ATOM 828 O O . SER A 1 102 ? -4.729 -6.457 -15.717 1.00 41.03 102 SER A O 1
ATOM 830 N N . THR A 1 103 ? -6.730 -7.387 -16.090 1.00 42.69 103 THR A N 1
ATOM 831 C CA . THR A 1 103 ? -6.590 -8.661 -15.381 1.00 42.69 103 THR A CA 1
ATOM 832 C C . THR A 1 103 ? -5.411 -9.522 -15.850 1.00 42.69 103 THR A C 1
ATOM 834 O O . THR A 1 103 ? -5.316 -10.682 -15.470 1.00 42.69 103 THR A O 1
ATOM 837 N N . LEU A 1 104 ? -4.534 -9.019 -16.723 1.00 45.56 104 LEU A N 1
ATOM 838 C CA . LEU A 1 104 ? -3.685 -9.837 -17.584 1.00 45.56 104 LEU A CA 1
ATOM 839 C C . LEU A 1 104 ? -2.436 -9.102 -18.126 1.00 45.56 104 LEU A C 1
ATOM 841 O O . LEU A 1 104 ? -1.965 -9.446 -19.206 1.00 45.56 104 LEU A O 1
ATOM 845 N N . VAL A 1 105 ? -1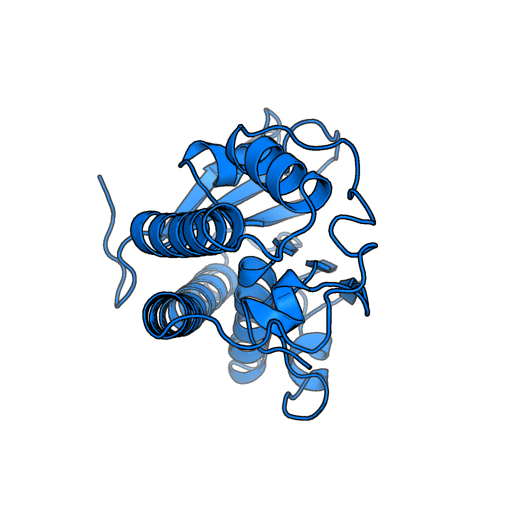.797 -8.170 -17.397 1.00 46.78 105 VAL A N 1
ATOM 846 C CA . VAL A 1 105 ? -0.329 -8.014 -17.630 1.00 46.78 105 VAL A CA 1
ATOM 847 C C . VAL A 1 105 ? 0.380 -9.339 -17.277 1.00 46.78 105 VAL A C 1
ATOM 849 O O . VAL A 1 105 ? 1.410 -9.690 -17.850 1.00 46.78 105 VAL A O 1
ATOM 852 N N . SER A 1 106 ? -0.271 -10.116 -16.409 1.00 46.81 106 SER A N 1
ATOM 853 C CA . SER A 1 106 ? 0.054 -11.438 -15.894 1.00 46.81 106 SER A CA 1
ATOM 854 C C . SER A 1 106 ? -0.367 -12.625 -16.778 1.00 46.81 106 SER A C 1
ATOM 856 O O . SER A 1 106 ? -0.112 -13.751 -16.404 1.00 46.81 106 SER A O 1
ATOM 858 N N . ALA A 1 107 ? -0.981 -12.480 -17.960 1.00 44.56 107 ALA A N 1
ATOM 859 C CA . ALA A 1 107 ? -1.371 -13.679 -18.741 1.00 44.56 107 ALA A CA 1
ATOM 860 C C . ALA A 1 107 ? -0.191 -14.459 -19.338 1.00 44.56 107 ALA A C 1
ATOM 862 O O . ALA A 1 107 ? -0.344 -15.601 -19.777 1.00 44.56 107 ALA A O 1
ATOM 863 N N . PHE A 1 108 ? 0.962 -13.807 -19.465 1.00 50.94 108 PHE A N 1
ATOM 864 C CA . PHE A 1 108 ? 2.071 -14.343 -20.231 1.00 50.94 108 PHE A CA 1
ATOM 865 C C . PHE A 1 108 ? 3.022 -15.090 -19.306 1.00 50.94 108 PHE A C 1
ATOM 867 O O . PHE A 1 108 ? 3.757 -14.485 -18.529 1.00 50.94 108 PHE A O 1
ATOM 874 N N . ALA A 1 109 ? 3.019 -16.419 -19.423 1.00 52.31 109 ALA A N 1
ATOM 875 C CA . ALA A 1 109 ? 4.042 -17.266 -18.834 1.00 52.31 109 ALA A CA 1
ATOM 876 C C . ALA A 1 109 ? 5.417 -16.812 -19.346 1.00 52.31 109 ALA A C 1
ATOM 878 O O . ALA A 1 109 ? 5.718 -16.931 -20.537 1.00 52.31 109 ALA A O 1
ATOM 879 N N . LEU A 1 110 ? 6.246 -16.264 -18.457 1.00 54.03 110 LEU A N 1
ATOM 880 C CA . LEU A 1 110 ? 7.644 -16.033 -18.786 1.00 54.03 110 LEU A CA 1
ATOM 881 C C . LEU A 1 110 ? 8.333 -17.384 -19.018 1.00 54.03 110 LEU A C 1
ATOM 883 O O . LEU A 1 110 ? 8.089 -18.333 -18.266 1.00 54.03 110 LEU A O 1
ATOM 887 N N . PRO A 1 111 ? 9.247 -17.479 -19.996 1.00 51.06 111 PRO A N 1
ATOM 888 C CA . PRO A 1 111 ? 10.245 -18.534 -20.004 1.00 51.06 111 PRO A CA 1
ATOM 889 C C . PRO A 1 111 ? 10.902 -18.634 -18.619 1.00 51.06 111 PRO A C 1
ATOM 891 O O . PRO A 1 111 ? 11.433 -17.647 -18.111 1.00 51.06 111 PRO A O 1
ATOM 894 N N . ALA A 1 112 ? 10.889 -19.823 -18.005 1.00 52.03 112 ALA A N 1
ATOM 895 C CA . ALA A 1 112 ? 11.445 -20.073 -16.666 1.00 52.03 112 ALA A CA 1
ATOM 896 C C . ALA A 1 112 ? 12.933 -19.673 -16.517 1.00 52.03 112 ALA A C 1
ATOM 898 O O . ALA A 1 112 ? 13.459 -19.595 -15.410 1.00 52.03 112 ALA A O 1
ATOM 899 N N . THR A 1 113 ? 13.603 -19.403 -17.637 1.00 51.12 113 THR A N 1
ATOM 900 C CA . THR A 1 113 ? 14.999 -18.984 -17.764 1.00 51.12 113 THR A CA 1
ATOM 901 C C . THR A 1 113 ? 15.239 -17.490 -17.506 1.00 51.12 113 THR A C 1
ATOM 903 O O . THR A 1 113 ? 16.390 -17.077 -17.446 1.00 51.12 113 THR A O 1
ATOM 906 N N . LEU A 1 114 ? 14.196 -16.668 -17.331 1.00 54.38 114 LEU A N 1
ATOM 907 C CA . LEU A 1 114 ? 14.296 -15.205 -17.169 1.00 54.38 114 LEU A CA 1
ATOM 908 C C . LEU A 1 114 ? 14.550 -14.711 -15.732 1.00 54.38 114 LEU A C 1
ATOM 910 O O . LEU A 1 114 ? 14.329 -13.543 -15.424 1.00 54.38 114 LEU A O 1
ATOM 914 N N . VAL A 1 115 ? 15.054 -15.569 -14.842 1.00 55.25 115 VAL A N 1
ATOM 915 C CA . VAL A 1 115 ? 15.459 -15.167 -13.476 1.00 55.25 115 VAL A CA 1
ATOM 916 C C . VAL A 1 115 ? 16.782 -14.379 -13.478 1.00 55.25 115 VAL A C 1
ATOM 918 O O . VAL A 1 115 ? 17.206 -13.840 -12.459 1.00 55.25 115 VAL A O 1
ATOM 921 N N . THR A 1 116 ? 17.446 -14.252 -14.626 1.00 54.31 116 THR A N 1
ATOM 922 C CA . THR A 1 116 ? 18.656 -13.438 -14.755 1.00 54.31 116 THR A CA 1
ATOM 923 C C . THR A 1 116 ? 18.294 -11.960 -14.918 1.00 54.31 116 THR A C 1
ATOM 925 O O . THR A 1 116 ? 18.175 -11.451 -16.033 1.00 54.31 116 THR A O 1
ATOM 928 N N . ALA A 1 117 ? 18.108 -11.267 -13.796 1.00 52.66 117 ALA A N 1
ATOM 929 C CA . ALA A 1 117 ? 17.922 -9.818 -13.743 1.00 52.66 117 ALA A CA 1
ATOM 930 C C . ALA A 1 117 ? 18.616 -9.223 -12.507 1.00 52.66 117 ALA A C 1
ATOM 932 O O . ALA A 1 117 ? 18.072 -9.250 -11.410 1.00 52.66 117 ALA A O 1
ATOM 933 N N . SER A 1 118 ? 19.868 -8.790 -12.691 1.00 62.19 118 SER A N 1
ATOM 934 C CA . SER A 1 118 ? 20.347 -7.406 -12.541 1.00 62.19 118 SER A CA 1
ATOM 935 C C . SER A 1 118 ? 20.395 -6.884 -11.097 1.00 62.19 118 SER A C 1
ATOM 937 O O . SER A 1 118 ? 19.390 -6.421 -10.553 1.00 62.19 118 SER A O 1
ATOM 939 N N . ASP A 1 119 ? 21.608 -6.851 -10.527 1.00 63.44 119 ASP A N 1
ATOM 940 C CA . ASP A 1 119 ? 21.946 -6.248 -9.221 1.00 63.44 119 ASP A CA 1
ATOM 941 C C . ASP A 1 119 ? 21.372 -4.823 -9.042 1.00 63.44 119 ASP A C 1
ATOM 943 O O . ASP A 1 119 ? 21.118 -4.357 -7.925 1.00 63.44 119 ASP A O 1
ATOM 947 N N . LEU A 1 120 ? 21.126 -4.111 -10.150 1.00 68.44 120 LEU A N 1
ATOM 948 C CA . LEU A 1 120 ? 20.550 -2.769 -10.148 1.00 68.44 120 LEU A CA 1
ATOM 949 C C . LEU A 1 120 ? 19.074 -2.749 -9.721 1.00 68.44 120 LEU A C 1
ATOM 951 O O . LEU A 1 120 ? 18.680 -1.867 -8.959 1.00 68.44 120 LEU A O 1
ATOM 955 N N . ILE A 1 121 ? 18.249 -3.698 -10.182 1.00 76.81 121 ILE A N 1
ATOM 956 C CA . ILE A 1 121 ? 16.854 -3.789 -9.714 1.00 76.81 121 ILE A CA 1
ATOM 957 C C . ILE A 1 121 ? 16.852 -4.223 -8.252 1.00 76.81 121 ILE A C 1
ATOM 959 O O . ILE A 1 121 ? 16.103 -3.667 -7.453 1.00 76.81 121 ILE A O 1
ATOM 963 N N . ASP A 1 122 ? 17.715 -5.172 -7.889 1.00 78.06 122 ASP A N 1
ATOM 964 C CA . ASP A 1 122 ? 17.794 -5.679 -6.522 1.00 78.06 122 ASP A CA 1
ATOM 965 C C . ASP A 1 122 ? 18.120 -4.585 -5.507 1.00 78.06 122 ASP A C 1
ATOM 967 O O . ASP A 1 122 ? 17.422 -4.449 -4.498 1.00 78.06 122 ASP A O 1
ATOM 971 N N . SER A 1 123 ? 19.125 -3.760 -5.802 1.00 82.44 123 SER A N 1
ATOM 972 C CA . SER A 1 123 ? 19.503 -2.633 -4.947 1.00 82.44 123 SER A CA 1
ATOM 973 C C . SER A 1 123 ? 18.389 -1.587 -4.833 1.00 82.44 123 SER A C 1
ATOM 975 O O . SER A 1 123 ? 18.048 -1.173 -3.724 1.00 82.44 123 SER A O 1
ATOM 977 N N . LYS A 1 124 ? 17.757 -1.196 -5.947 1.00 86.31 124 LYS A N 1
ATOM 978 C CA . LYS A 1 124 ? 16.651 -0.221 -5.938 1.00 86.31 124 LYS A CA 1
ATOM 979 C C . LYS A 1 124 ? 15.407 -0.749 -5.225 1.00 86.31 124 LYS A C 1
ATOM 981 O O . LYS A 1 124 ? 14.783 -0.012 -4.464 1.00 86.31 124 LYS A O 1
ATOM 986 N N . ARG A 1 125 ? 15.070 -2.026 -5.417 1.00 84.06 125 ARG A N 1
ATOM 987 C CA . ARG A 1 125 ? 13.957 -2.687 -4.727 1.00 84.06 125 ARG A CA 1
ATOM 988 C C . ARG A 1 125 ? 14.192 -2.720 -3.226 1.00 84.06 125 ARG A C 1
ATOM 990 O O . ARG A 1 125 ? 13.289 -2.364 -2.481 1.00 84.06 125 ARG A O 1
ATOM 997 N N . ALA A 1 126 ? 15.387 -3.114 -2.782 1.00 85.75 126 ALA A N 1
ATOM 998 C CA 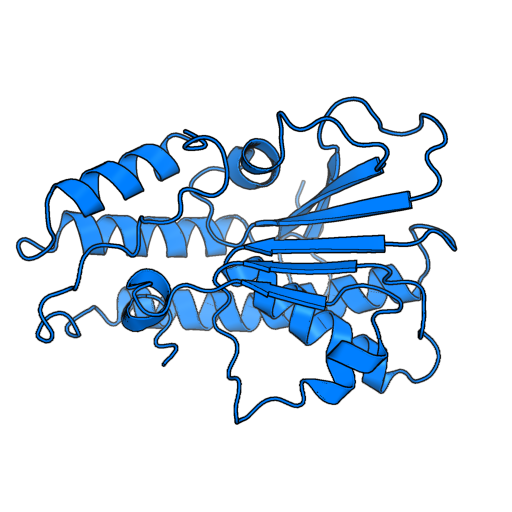. ALA A 1 126 ? 15.715 -3.144 -1.360 1.00 85.75 126 ALA A CA 1
ATOM 999 C C . ALA A 1 126 ? 15.516 -1.763 -0.714 1.00 85.75 126 ALA A C 1
ATOM 1001 O O . ALA A 1 126 ? 14.904 -1.661 0.347 1.00 85.75 126 ALA A O 1
ATOM 1002 N N . VAL A 1 127 ? 15.944 -0.692 -1.394 1.00 88.19 127 VAL A N 1
ATOM 1003 C CA . VAL A 1 127 ? 15.694 0.686 -0.943 1.00 88.19 127 VAL A CA 1
ATOM 1004 C C . VAL A 1 127 ? 14.196 0.992 -0.889 1.00 88.19 127 VAL A C 1
ATOM 1006 O O . VAL A 1 127 ? 13.726 1.491 0.130 1.00 88.19 127 VAL A O 1
ATOM 1009 N N . ALA A 1 128 ? 13.435 0.682 -1.942 1.00 87.69 128 ALA A N 1
ATOM 1010 C CA . ALA A 1 128 ? 11.997 0.947 -1.985 1.00 87.69 128 ALA A CA 1
ATOM 1011 C C . ALA A 1 128 ? 11.221 0.197 -0.889 1.00 87.69 128 ALA A C 1
ATOM 1013 O O . ALA A 1 128 ? 10.338 0.781 -0.267 1.00 87.69 128 ALA A O 1
ATOM 1014 N N . VAL A 1 129 ? 11.585 -1.055 -0.595 1.00 87.81 129 VAL A N 1
ATOM 1015 C CA . VAL A 1 129 ? 10.978 -1.849 0.487 1.00 87.81 129 VAL A CA 1
ATOM 1016 C C . VAL A 1 129 ? 11.259 -1.211 1.848 1.00 87.81 129 VAL A C 1
ATOM 1018 O O . VAL A 1 129 ? 10.320 -0.930 2.588 1.00 87.81 129 VAL A O 1
ATOM 1021 N N . VAL A 1 130 ? 12.515 -0.867 2.149 1.00 89.12 130 VAL A N 1
ATOM 1022 C CA . VAL A 1 130 ? 12.862 -0.180 3.410 1.00 89.12 130 VAL A CA 1
ATOM 1023 C C . VAL A 1 130 ? 12.114 1.150 3.551 1.00 89.12 130 VAL A C 1
ATOM 1025 O O . VAL A 1 130 ? 11.675 1.518 4.640 1.00 89.12 130 VAL A O 1
ATOM 1028 N N . ARG A 1 131 ? 11.943 1.887 2.450 1.00 91.19 131 ARG A N 1
ATOM 1029 C CA . ARG A 1 131 ? 11.178 3.139 2.446 1.00 91.19 131 ARG A CA 1
ATOM 1030 C C . ARG A 1 131 ? 9.674 2.916 2.612 1.00 91.19 131 ARG A C 1
ATOM 1032 O O . ARG A 1 131 ? 9.030 3.719 3.283 1.00 91.19 131 ARG A O 1
ATOM 1039 N N . SER A 1 132 ? 9.133 1.818 2.088 1.00 91.44 132 SER A N 1
ATOM 1040 C CA . SER A 1 132 ? 7.731 1.429 2.285 1.00 91.44 132 SER A CA 1
ATOM 1041 C C . SER A 1 132 ? 7.411 1.129 3.750 1.00 91.44 132 SER A C 1
ATOM 1043 O O . SER A 1 132 ? 6.381 1.583 4.249 1.00 91.44 132 SER A O 1
ATOM 1045 N N . ASP A 1 133 ? 8.337 0.501 4.483 1.00 91.88 133 ASP A N 1
ATOM 1046 C CA . ASP A 1 133 ? 8.196 0.300 5.928 1.00 91.88 133 ASP A CA 1
ATOM 1047 C C . ASP A 1 133 ? 8.092 1.646 6.661 1.00 91.88 133 ASP A C 1
ATOM 1049 O O . ASP A 1 133 ? 7.214 1.836 7.502 1.00 91.88 133 ASP A O 1
ATOM 1053 N N . LYS A 1 134 ? 8.915 2.635 6.294 1.00 93.00 134 LYS A N 1
ATOM 1054 C CA . LYS A 1 134 ? 8.847 3.979 6.896 1.00 93.00 134 LYS A CA 1
ATOM 1055 C C . LYS A 1 134 ? 7.580 4.743 6.538 1.00 93.00 134 LYS A C 1
ATOM 1057 O O . LYS A 1 134 ? 6.995 5.382 7.412 1.00 93.00 134 LYS A O 1
ATOM 1062 N N . ALA A 1 135 ? 7.109 4.631 5.299 1.00 94.75 135 ALA A N 1
ATOM 1063 C CA . ALA A 1 135 ? 5.811 5.175 4.911 1.00 94.75 135 ALA A CA 1
ATOM 1064 C C . ALA A 1 135 ? 4.669 4.535 5.718 1.00 94.75 135 ALA A C 1
ATOM 1066 O O . ALA A 1 135 ? 3.746 5.231 6.135 1.00 94.75 135 ALA A O 1
ATOM 1067 N N . SER A 1 136 ? 4.750 3.231 5.992 1.00 94.31 136 SER A N 1
ATOM 1068 C CA . SER A 1 136 ? 3.728 2.506 6.750 1.00 94.31 136 SER A CA 1
ATOM 1069 C C . SER A 1 136 ? 3.655 2.922 8.222 1.00 94.31 136 SER A C 1
ATOM 1071 O O . SER A 1 136 ? 2.559 3.116 8.746 1.00 94.31 136 SER A O 1
ATOM 1073 N N . GLU A 1 137 ? 4.808 3.135 8.867 1.00 93.44 137 GLU A N 1
ATOM 1074 C CA . GLU A 1 137 ? 4.904 3.643 10.240 1.00 93.44 137 GLU A CA 1
ATOM 1075 C C . GLU A 1 137 ? 4.263 5.039 10.343 1.00 93.44 137 GLU A C 1
ATOM 1077 O O . GLU A 1 137 ? 3.473 5.305 11.250 1.00 93.44 137 GLU A O 1
ATOM 1082 N N . LEU A 1 138 ? 4.548 5.920 9.377 1.00 93.25 138 LEU A N 1
ATOM 1083 C CA . LEU A 1 138 ? 3.972 7.266 9.325 1.00 93.25 138 LEU A CA 1
ATOM 1084 C C . LEU A 1 138 ? 2.474 7.255 9.022 1.00 93.25 138 LEU A C 1
ATOM 1086 O O . LEU A 1 138 ? 1.732 8.038 9.615 1.00 93.25 138 LEU A O 1
ATOM 1090 N N . LEU A 1 139 ? 2.013 6.369 8.138 1.00 93.81 139 LEU A N 1
ATOM 1091 C CA . LEU A 1 139 ? 0.589 6.205 7.865 1.00 93.81 139 LEU A CA 1
ATOM 1092 C C . LEU A 1 139 ? -0.156 5.740 9.123 1.00 93.81 139 LEU A C 1
ATOM 1094 O O . LEU A 1 139 ? -1.192 6.312 9.458 1.00 93.81 139 LEU A O 1
ATOM 1098 N N . ALA A 1 140 ? 0.401 4.782 9.867 1.00 92.69 140 ALA A N 1
ATOM 1099 C CA . ALA A 1 140 ? -0.162 4.338 11.139 1.00 92.69 140 ALA A CA 1
ATOM 1100 C C . ALA A 1 140 ? -0.196 5.476 12.173 1.00 92.69 140 ALA A C 1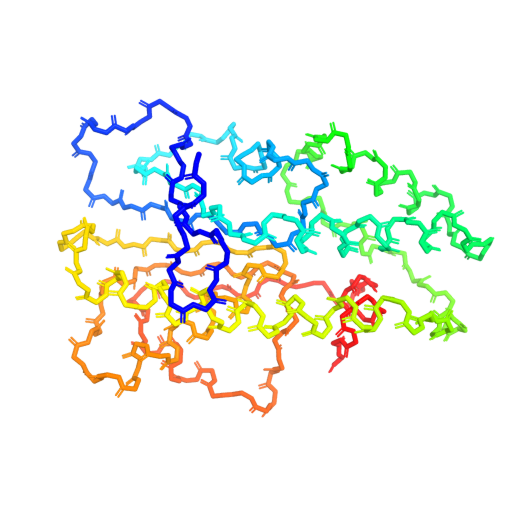
ATOM 1102 O O . ALA A 1 140 ? -1.209 5.663 12.850 1.00 92.69 140 ALA A O 1
ATOM 1103 N N . GLU A 1 141 ? 0.867 6.282 12.263 1.00 90.38 141 GLU A N 1
ATOM 1104 C CA . GLU A 1 141 ? 0.922 7.458 13.141 1.00 90.38 141 GLU A CA 1
ATOM 1105 C C . GLU A 1 141 ? -0.149 8.497 12.769 1.00 90.38 141 GLU A C 1
ATOM 1107 O O . GLU A 1 141 ? -0.826 9.029 13.649 1.00 90.38 141 GLU A O 1
ATOM 1112 N N . VAL A 1 142 ? -0.337 8.772 11.475 1.00 90.88 142 VAL A N 1
ATOM 1113 C CA . VAL A 1 142 ? -1.373 9.690 10.978 1.00 90.88 142 VAL A CA 1
ATOM 1114 C C . VAL A 1 142 ? -2.770 9.196 11.341 1.00 90.88 142 VAL A C 1
ATOM 1116 O O . VAL A 1 142 ? -3.562 9.975 11.875 1.00 90.88 142 VAL A O 1
ATOM 1119 N N . LEU A 1 143 ? -3.052 7.914 11.095 1.00 90.75 143 LEU A N 1
ATOM 1120 C CA . LEU A 1 143 ? -4.352 7.318 11.395 1.00 90.75 143 LEU A CA 1
ATOM 1121 C C . LEU A 1 143 ? -4.639 7.318 12.900 1.00 90.75 143 LEU A C 1
ATOM 1123 O O . LEU A 1 143 ? -5.749 7.661 13.297 1.00 90.75 143 LEU A O 1
ATOM 1127 N N . THR A 1 144 ? -3.631 7.018 13.724 1.00 88.75 144 THR A N 1
ATOM 1128 C CA . THR A 1 144 ? -3.725 7.029 15.196 1.00 88.75 144 THR A CA 1
ATOM 1129 C C . THR A 1 144 ? -3.966 8.433 15.747 1.00 88.75 144 THR A C 1
ATOM 1131 O O . THR A 1 144 ? -4.729 8.614 16.690 1.00 88.75 144 THR A O 1
ATOM 1134 N N . LYS A 1 145 ? -3.342 9.459 15.154 1.00 88.31 145 LYS A N 1
ATOM 1135 C CA . LYS A 1 145 ? -3.569 10.862 15.539 1.00 88.31 145 LYS A CA 1
ATOM 1136 C C . LYS A 1 145 ? -4.952 11.381 15.147 1.00 88.31 145 LYS A C 1
ATOM 1138 O O . LYS A 1 145 ? -5.295 12.494 15.540 1.00 88.31 145 LYS A O 1
ATOM 1143 N N . GLY A 1 146 ? -5.719 10.621 14.363 1.00 84.38 146 GLY A N 1
ATOM 1144 C CA . GLY A 1 146 ? -7.070 10.990 13.965 1.00 84.38 146 GLY A CA 1
ATOM 1145 C C . GLY A 1 146 ? -7.114 12.266 13.128 1.00 84.38 146 GLY A C 1
ATOM 1146 O O . GLY A 1 146 ? -8.042 13.057 13.281 1.00 84.38 146 GLY A O 1
ATOM 1147 N N . LEU A 1 147 ? -6.133 12.497 12.241 1.00 80.50 147 LEU A N 1
ATOM 1148 C CA . LEU A 1 147 ? -6.164 13.660 11.333 1.00 80.50 147 LEU A CA 1
ATOM 1149 C C . LEU A 1 147 ? -7.387 13.628 10.403 1.00 80.50 147 LEU A C 1
ATOM 1151 O O . LEU A 1 147 ? -7.887 14.667 9.983 1.00 80.50 147 LEU A O 1
ATOM 1155 N N . GLN A 1 148 ? -7.895 12.429 10.127 1.00 78.62 148 GLN A N 1
ATOM 1156 C CA . GLN A 1 148 ? -9.140 12.173 9.417 1.00 78.62 148 GLN A CA 1
ATOM 1157 C C . GLN A 1 148 ? -10.399 12.324 10.294 1.00 78.62 148 GLN A C 1
ATOM 1159 O O . GLN A 1 148 ? -11.507 12.165 9.785 1.00 78.62 148 GLN A O 1
ATOM 1164 N N . GLY A 1 149 ? -10.262 12.623 11.588 1.00 82.12 149 GLY A N 1
ATOM 1165 C CA . GLY A 1 149 ? -11.331 12.521 12.584 1.00 82.12 149 GLY A CA 1
ATOM 1166 C C . GLY A 1 149 ? -11.720 11.065 12.876 1.00 82.12 149 GLY A C 1
ATOM 1167 O O . GLY A 1 149 ? -10.987 10.138 12.547 1.00 82.12 149 GLY A O 1
ATOM 1168 N N . ASN A 1 150 ? -12.912 10.848 13.436 1.00 82.94 150 ASN A N 1
ATOM 1169 C CA . ASN A 1 150 ? -13.467 9.505 13.691 1.00 82.94 150 ASN A CA 1
ATOM 1170 C C . ASN A 1 150 ? -14.164 8.905 12.454 1.00 82.94 150 ASN A C 1
ATOM 1172 O O . ASN A 1 150 ? -15.159 8.191 12.574 1.00 82.94 150 ASN A O 1
ATOM 1176 N N . ARG A 1 151 ? -13.692 9.259 11.257 1.00 89.00 151 ARG A N 1
ATOM 1177 C CA . ARG A 1 151 ? -14.295 8.835 9.992 1.00 89.00 151 ARG A CA 1
ATOM 1178 C C . ARG A 1 151 ? -13.775 7.457 9.583 1.00 89.00 151 ARG A C 1
ATOM 1180 O O . ARG A 1 151 ? -12.573 7.224 9.730 1.00 89.00 151 ARG A O 1
ATOM 1187 N N . PRO A 1 152 ? -14.631 6.564 9.055 1.00 91.00 152 PRO A N 1
ATOM 1188 C CA . PRO A 1 152 ? -14.178 5.298 8.505 1.00 91.00 152 PRO A CA 1
ATOM 1189 C C . PRO A 1 152 ? -13.243 5.523 7.313 1.00 91.00 152 PRO A C 1
ATOM 1191 O O . PRO A 1 152 ? -13.489 6.373 6.450 1.00 91.00 152 PRO A O 1
ATOM 1194 N N . VAL A 1 153 ? -12.162 4.747 7.283 1.00 94.06 153 VAL A N 1
ATOM 1195 C CA . VAL A 1 153 ? -11.107 4.822 6.274 1.00 94.06 153 VAL A CA 1
ATOM 1196 C C . VAL A 1 153 ? -11.117 3.567 5.411 1.00 94.06 153 VAL A C 1
ATOM 1198 O O . VAL A 1 153 ? -11.018 2.448 5.915 1.00 94.06 153 VAL A O 1
ATOM 1201 N N . THR A 1 154 ? -11.178 3.760 4.099 1.00 95.00 154 THR A N 1
ATOM 1202 C CA . THR A 1 154 ? -10.917 2.727 3.097 1.00 95.00 154 THR A CA 1
ATOM 1203 C C . THR A 1 154 ? -9.494 2.883 2.572 1.00 95.00 154 THR A C 1
ATOM 1205 O O . THR A 1 154 ? -9.121 3.963 2.121 1.00 95.00 154 THR A O 1
ATOM 1208 N N . LEU A 1 155 ? -8.697 1.815 2.614 1.00 96.56 155 LEU A N 1
ATOM 1209 C CA . LEU A 1 155 ? -7.324 1.790 2.107 1.00 96.56 155 LEU A CA 1
ATOM 1210 C C . LEU A 1 155 ? -7.240 0.915 0.853 1.00 96.56 155 LEU A C 1
ATOM 1212 O O . LEU A 1 155 ? -7.637 -0.251 0.884 1.00 96.56 155 LEU A O 1
ATOM 1216 N N . VAL A 1 156 ? -6.678 1.448 -0.229 1.00 95.50 156 VAL A N 1
ATOM 1217 C CA . VAL A 1 156 ? -6.418 0.695 -1.466 1.00 95.50 156 VAL A CA 1
ATOM 1218 C C . VAL A 1 156 ? -4.960 0.876 -1.868 1.00 95.50 156 VAL A C 1
ATOM 1220 O O . VAL A 1 156 ? -4.482 2.005 -1.934 1.00 95.50 156 VAL A O 1
ATOM 1223 N N . GLY A 1 157 ? -4.231 -0.214 -2.117 1.00 93.38 157 GLY A N 1
ATOM 1224 C CA . GLY A 1 157 ? -2.793 -0.156 -2.406 1.00 93.38 157 GLY A CA 1
ATOM 1225 C C . GLY A 1 157 ? -2.369 -1.045 -3.567 1.00 93.38 157 GLY A C 1
ATOM 1226 O O . GLY A 1 157 ? -2.835 -2.177 -3.670 1.00 93.38 157 GLY A O 1
ATOM 1227 N N . PHE A 1 158 ? -1.466 -0.538 -4.414 1.00 87.19 158 PHE A N 1
ATOM 1228 C CA . PHE A 1 158 ? -0.990 -1.219 -5.627 1.00 87.19 158 PHE A CA 1
ATOM 1229 C C . PHE A 1 158 ? 0.409 -0.754 -6.078 1.00 87.19 158 PHE A C 1
ATOM 1231 O O . PHE A 1 158 ? 0.640 0.450 -6.127 1.00 87.19 158 PHE A O 1
ATOM 1238 N N . PRO A 1 159 ? 1.326 -1.637 -6.520 1.00 82.50 159 PRO A N 1
ATOM 1239 C CA . PRO A 1 159 ? 1.642 -2.928 -5.922 1.00 82.50 159 PRO A CA 1
ATOM 1240 C C . PRO A 1 159 ? 2.454 -2.735 -4.632 1.00 82.50 159 PRO A C 1
ATOM 1242 O O . PRO A 1 159 ? 2.059 -3.244 -3.590 1.00 82.50 159 PRO A O 1
ATOM 1245 N N . LEU A 1 160 ? 3.508 -1.895 -4.624 1.00 88.56 160 LEU A N 1
ATOM 1246 C CA . LEU A 1 160 ? 4.241 -1.547 -3.389 1.00 88.56 160 LEU A CA 1
ATOM 1247 C C . LEU A 1 160 ? 3.412 -0.714 -2.398 1.00 88.56 160 LEU A C 1
ATOM 1249 O O . LEU A 1 160 ? 3.794 -0.603 -1.239 1.00 88.56 160 LEU A O 1
ATOM 1253 N N . GLY A 1 161 ? 2.257 -0.180 -2.799 1.00 91.88 161 GLY A N 1
ATOM 1254 C CA . GLY A 1 161 ? 1.312 0.403 -1.847 1.00 91.88 161 GLY A CA 1
ATOM 1255 C C . GLY A 1 161 ? 0.627 -0.631 -0.950 1.00 91.88 161 GLY A C 1
ATOM 1256 O O . GLY A 1 161 ? 0.235 -0.315 0.171 1.00 91.88 161 GLY A O 1
ATOM 1257 N N . ALA A 1 162 ? 0.516 -1.885 -1.394 1.00 92.81 162 ALA A N 1
ATOM 1258 C CA . ALA A 1 162 ? -0.063 -2.954 -0.591 1.00 92.81 162 ALA A CA 1
ATOM 1259 C C . ALA A 1 162 ? 0.761 -3.295 0.671 1.00 92.81 162 ALA A C 1
ATOM 1261 O O . ALA A 1 162 ? 0.168 -3.319 1.752 1.00 92.81 162 ALA A O 1
ATOM 1262 N N . PRO A 1 163 ? 2.096 -3.517 0.614 1.00 92.50 163 PRO A N 1
ATOM 1263 C CA . PRO A 1 163 ? 2.893 -3.735 1.820 1.00 92.50 163 PRO A CA 1
ATOM 1264 C C . PRO A 1 163 ? 2.901 -2.515 2.750 1.00 92.50 163 PRO A C 1
ATOM 1266 O O . PRO A 1 163 ? 2.892 -2.709 3.964 1.00 92.50 163 PRO A O 1
ATOM 1269 N N . VAL A 1 164 ? 2.804 -1.282 2.224 1.00 96.31 164 VAL A N 1
ATOM 1270 C CA . VAL A 1 164 ? 2.615 -0.073 3.055 1.00 96.31 164 VAL A CA 1
ATOM 1271 C C . VAL A 1 164 ? 1.349 -0.196 3.904 1.00 96.31 164 VAL A C 1
ATOM 1273 O O . VAL A 1 164 ? 1.402 -0.004 5.118 1.00 96.31 164 VAL A O 1
ATOM 1276 N N . ILE A 1 165 ? 0.215 -0.563 3.298 1.00 97.00 165 ILE A N 1
ATOM 1277 C CA . ILE A 1 165 ? -1.044 -0.767 4.032 1.00 97.00 165 ILE A CA 1
ATOM 1278 C C . ILE A 1 165 ? -0.906 -1.912 5.029 1.00 97.00 165 ILE A C 1
ATOM 1280 O O . ILE A 1 165 ? -1.249 -1.761 6.198 1.00 97.00 165 ILE A O 1
ATOM 1284 N N . PHE A 1 166 ? -0.396 -3.059 4.587 1.00 95.56 166 PHE A N 1
ATOM 1285 C CA . PHE A 1 166 ? -0.307 -4.249 5.425 1.00 95.56 166 PHE A CA 1
ATOM 1286 C C . PHE A 1 166 ? 0.538 -4.004 6.679 1.00 95.56 166 PHE A C 1
ATOM 1288 O O . PHE A 1 166 ? 0.109 -4.308 7.794 1.00 95.56 166 PHE A O 1
ATOM 1295 N N . LYS A 1 167 ? 1.712 -3.388 6.518 1.00 94.81 167 LYS A N 1
ATOM 1296 C CA . LYS A 1 167 ? 2.594 -3.044 7.633 1.00 94.81 167 LYS A CA 1
ATOM 1297 C C . LYS A 1 167 ? 1.999 -1.941 8.511 1.00 94.81 167 LYS A C 1
ATOM 1299 O O . LYS A 1 167 ? 2.089 -2.055 9.730 1.00 94.81 167 LYS A O 1
ATOM 1304 N N . CYS A 1 168 ? 1.303 -0.962 7.930 1.00 95.12 168 CYS A N 1
ATOM 1305 C CA . CYS A 1 168 ? 0.559 0.052 8.680 1.00 95.12 168 CYS A CA 1
ATOM 1306 C C . CYS A 1 168 ? -0.468 -0.602 9.617 1.00 95.12 168 CYS A C 1
ATOM 1308 O O . CYS A 1 168 ? -0.518 -0.274 10.799 1.00 95.12 168 CYS A O 1
ATOM 1310 N N . LEU A 1 169 ? -1.250 -1.571 9.129 1.00 95.06 169 LEU A N 1
ATOM 1311 C CA . LEU A 1 169 ? -2.215 -2.306 9.955 1.00 95.06 169 LEU A CA 1
ATOM 1312 C C . LEU A 1 169 ? -1.529 -3.087 11.080 1.00 95.06 169 LEU A C 1
ATOM 1314 O O . LEU A 1 169 ? -2.030 -3.096 12.199 1.00 95.06 169 LEU A O 1
ATOM 1318 N N . LYS A 1 170 ? -0.365 -3.696 10.823 1.00 93.44 170 LYS A N 1
ATOM 1319 C CA . LYS A 1 170 ? 0.424 -4.352 11.880 1.00 93.44 170 LYS A CA 1
ATOM 1320 C C . LYS A 1 170 ? 0.888 -3.359 12.946 1.00 93.44 170 LYS A C 1
ATOM 1322 O O . LYS A 1 170 ? 0.735 -3.640 14.128 1.00 93.44 170 LYS A O 1
ATOM 1327 N N . CYS A 1 171 ? 1.384 -2.188 12.545 1.00 92.38 171 CYS A N 1
ATOM 1328 C CA . CYS A 1 171 ? 1.756 -1.128 13.483 1.00 92.38 171 CYS A CA 1
ATOM 1329 C C . CYS A 1 171 ? 0.554 -0.666 14.322 1.00 92.38 171 CYS A C 1
ATOM 1331 O O . CYS A 1 171 ? 0.684 -0.475 15.527 1.00 92.38 171 CYS A O 1
ATOM 1333 N N . LEU A 1 172 ? -0.633 -0.544 13.720 1.00 92.00 172 LEU A N 1
ATOM 1334 C CA . LEU A 1 172 ? -1.854 -0.221 14.463 1.00 92.00 172 LEU A CA 1
ATOM 1335 C C . LEU A 1 172 ? -2.236 -1.333 15.455 1.00 92.00 172 LEU A C 1
ATOM 1337 O O . LEU A 1 172 ? -2.616 -1.028 16.585 1.00 92.00 172 LEU A O 1
ATOM 1341 N N . ALA A 1 173 ? -2.090 -2.604 15.074 1.00 91.75 173 ALA A N 1
ATOM 1342 C CA . ALA A 1 173 ? -2.366 -3.741 15.953 1.00 91.75 173 ALA A CA 1
ATOM 1343 C C . ALA A 1 173 ? -1.445 -3.768 17.183 1.00 91.75 173 ALA A C 1
ATOM 1345 O O . ALA A 1 173 ? -1.898 -4.071 18.284 1.00 91.75 173 ALA A O 1
ATOM 1346 N N . GLU A 1 174 ? -0.173 -3.397 17.017 1.00 89.19 174 GLU A N 1
ATOM 1347 C CA . GLU A 1 174 ? 0.799 -3.303 18.115 1.00 89.19 174 GLU A CA 1
ATOM 1348 C C . GLU A 1 174 ? 0.438 -2.210 19.135 1.00 89.19 174 GLU A C 1
ATOM 1350 O O . GLU A 1 174 ? 0.756 -2.345 20.315 1.00 89.19 174 GLU A O 1
ATOM 1355 N N . THR A 1 175 ? -0.258 -1.148 18.710 1.00 82.56 175 THR A N 1
ATOM 1356 C CA . THR A 1 175 ? -0.678 -0.051 19.602 1.00 82.56 175 THR A CA 1
ATOM 1357 C C . THR A 1 175 ? -1.921 -0.349 20.450 1.00 82.56 175 THR A C 1
ATOM 1359 O O . THR A 1 175 ? -2.193 0.395 21.385 1.00 82.56 175 THR A O 1
ATOM 1362 N N . GLY A 1 176 ? -2.665 -1.427 20.173 1.00 67.44 176 GLY A N 1
ATOM 1363 C CA . GLY A 1 176 ? -3.729 -1.958 21.042 1.00 67.44 176 GLY A CA 1
ATOM 1364 C C . GLY A 1 176 ? -5.079 -1.217 21.063 1.00 67.44 176 GLY A C 1
ATOM 1365 O O . GLY A 1 176 ? -6.098 -1.878 21.236 1.00 67.44 176 GLY A O 1
ATOM 1366 N N . ASP A 1 177 ? -5.122 0.100 20.823 1.00 64.94 177 ASP A N 1
ATOM 1367 C CA . ASP A 1 177 ? -6.322 0.936 21.066 1.00 64.94 177 ASP A CA 1
ATOM 1368 C C . ASP A 1 177 ? -7.069 1.428 19.803 1.00 64.94 177 ASP A C 1
ATOM 1370 O O . ASP A 1 177 ? -8.050 2.162 19.901 1.00 64.94 177 ASP A O 1
ATOM 1374 N N . ASN A 1 178 ? -6.653 1.019 18.599 1.00 64.25 178 ASN A N 1
ATOM 1375 C CA . ASN A 1 178 ? -7.123 1.623 17.337 1.00 64.25 178 ASN A CA 1
ATOM 1376 C C . ASN A 1 178 ? -8.027 0.723 16.476 1.00 64.25 178 ASN A C 1
ATOM 1378 O O . ASN A 1 178 ? -8.114 0.901 15.256 1.00 64.25 178 ASN A O 1
ATOM 1382 N N . ALA A 1 179 ? -8.677 -0.278 17.074 1.00 62.25 179 ALA A N 1
ATOM 1383 C CA . ALA A 1 179 ? -9.576 -1.166 16.343 1.00 62.25 179 ALA A CA 1
ATOM 1384 C C . ALA A 1 179 ? -10.814 -0.395 15.842 1.00 62.25 179 ALA A C 1
ATOM 1386 O O . ALA A 1 179 ? -11.579 0.143 16.636 1.00 62.25 179 ALA A O 1
ATOM 1387 N N . GLY A 1 180 ? -11.026 -0.370 14.520 1.00 66.50 180 GLY A N 1
ATOM 1388 C CA . GLY A 1 180 ? -12.306 0.039 13.926 1.00 66.50 180 GLY A CA 1
ATOM 1389 C C . GLY A 1 180 ? -12.318 1.312 13.077 1.00 66.50 180 GLY A C 1
ATOM 1390 O O . GLY A 1 180 ? -13.337 1.574 12.446 1.00 66.50 180 GLY A O 1
ATOM 1391 N N . PHE A 1 181 ? -11.220 2.075 12.986 1.00 82.81 181 PHE A N 1
ATOM 1392 C CA . PHE A 1 181 ? -11.168 3.231 12.070 1.00 82.81 181 PHE A CA 1
ATOM 1393 C C . PHE A 1 181 ? -10.952 2.825 10.609 1.00 82.81 181 PHE A C 1
ATOM 1395 O O . PHE A 1 181 ? -11.381 3.534 9.703 1.00 82.81 181 PHE A O 1
ATOM 1402 N N . VAL A 1 182 ? -10.303 1.682 10.364 1.00 93.31 182 VAL A N 1
ATOM 1403 C CA . VAL A 1 182 ? -10.162 1.131 9.013 1.00 93.31 182 VAL A CA 1
ATOM 1404 C C . VAL A 1 182 ? -11.380 0.264 8.713 1.00 93.31 182 VAL A C 1
ATOM 1406 O O . VAL A 1 182 ? -11.569 -0.802 9.299 1.00 93.31 182 VAL A O 1
ATOM 1409 N N . GLU A 1 183 ? -12.221 0.721 7.794 1.00 93.06 183 GLU A N 1
ATOM 1410 C CA . GLU A 1 183 ? -13.432 0.014 7.384 1.00 93.06 183 GLU A CA 1
ATOM 1411 C C . GLU A 1 183 ? -13.114 -1.063 6.348 1.00 93.06 183 GLU A C 1
ATOM 1413 O O . GLU A 1 183 ? -13.541 -2.208 6.488 1.00 93.06 183 GLU A O 1
ATOM 1418 N N . MET A 1 184 ? -12.350 -0.718 5.313 1.00 94.62 184 MET A N 1
ATOM 1419 C CA . MET A 1 184 ? -12.104 -1.607 4.183 1.00 94.62 184 MET A CA 1
ATOM 1420 C C . MET A 1 184 ? -10.662 -1.515 3.707 1.00 94.62 184 MET A C 1
ATOM 1422 O O . MET A 1 184 ? -10.063 -0.443 3.677 1.00 94.62 184 MET A O 1
ATOM 1426 N N . VAL A 1 185 ? -10.112 -2.659 3.313 1.00 97.00 185 VAL A N 1
ATOM 1427 C CA . VAL A 1 185 ? -8.765 -2.773 2.756 1.00 97.00 185 VAL A CA 1
ATOM 1428 C C . VAL A 1 185 ? -8.815 -3.565 1.461 1.00 97.00 185 VAL A C 1
ATOM 1430 O O . VAL A 1 185 ? -9.402 -4.648 1.414 1.00 97.00 185 VAL A O 1
ATOM 1433 N N . VAL A 1 186 ? -8.162 -3.038 0.429 1.00 95.38 186 VAL A N 1
ATOM 1434 C CA . VAL A 1 186 ? -7.932 -3.722 -0.843 1.00 95.38 186 VAL A CA 1
ATOM 1435 C C . VAL A 1 186 ? -6.447 -3.653 -1.184 1.00 95.38 186 VAL A C 1
ATOM 1437 O O . VAL A 1 186 ? -5.891 -2.585 -1.427 1.00 95.38 186 VAL A O 1
ATOM 1440 N N . LEU A 1 187 ? -5.801 -4.811 -1.200 1.00 93.75 187 LEU A N 1
ATOM 1441 C CA . LEU A 1 187 ? -4.415 -4.986 -1.613 1.00 93.75 187 LEU A CA 1
ATOM 1442 C C . LEU A 1 187 ? -4.416 -5.567 -3.024 1.00 93.75 187 LEU A C 1
ATOM 1444 O O . LEU A 1 187 ? -5.058 -6.591 -3.256 1.00 93.75 187 LEU A O 1
ATOM 1448 N N . LEU A 1 188 ? -3.733 -4.907 -3.954 1.00 88.00 188 LEU A N 1
ATOM 1449 C CA . LEU A 1 188 ? -3.640 -5.320 -5.350 1.00 88.00 188 LEU A CA 1
ATOM 1450 C C . LEU A 1 188 ? -2.179 -5.625 -5.683 1.00 88.00 188 LEU A C 1
ATOM 1452 O O . LEU A 1 188 ? -1.330 -4.748 -5.534 1.00 88.00 188 LEU A O 1
ATOM 1456 N N . GLU A 1 189 ? -1.900 -6.849 -6.135 1.00 81.25 189 GLU A N 1
ATOM 1457 C CA . GLU A 1 189 ? -0.580 -7.296 -6.618 1.00 81.25 189 GLU A CA 1
ATOM 1458 C C . GLU A 1 189 ? 0.580 -6.918 -5.669 1.00 81.25 189 GLU A C 1
ATOM 1460 O O . GLU A 1 189 ? 1.637 -6.438 -6.076 1.00 81.25 189 GLU A O 1
ATOM 1465 N N . GLY A 1 190 ? 0.371 -7.088 -4.360 1.00 82.12 190 GLY A N 1
ATOM 1466 C CA . GLY A 1 190 ? 1.345 -6.731 -3.328 1.00 82.12 190 GLY A CA 1
ATOM 1467 C C . GLY A 1 190 ? 2.351 -7.847 -3.026 1.00 82.12 190 GLY A C 1
ATOM 1468 O O . GLY A 1 190 ? 1.922 -8.975 -2.782 1.00 82.12 190 GLY A O 1
ATOM 1469 N N . PRO A 1 191 ? 3.669 -7.567 -2.937 1.00 81.06 191 PRO A N 1
ATOM 1470 C CA . PRO A 1 191 ? 4.671 -8.564 -2.553 1.00 81.06 191 PRO A CA 1
ATOM 1471 C C . PRO A 1 191 ? 4.659 -8.808 -1.036 1.00 81.06 191 PRO A C 1
ATOM 1473 O O . PRO A 1 191 ? 5.568 -8.396 -0.318 1.00 81.06 191 PRO A O 1
ATOM 1476 N N . ILE A 1 192 ? 3.605 -9.451 -0.533 1.00 85.69 192 ILE A N 1
ATOM 1477 C CA . ILE A 1 192 ? 3.425 -9.764 0.890 1.00 85.69 192 ILE A CA 1
ATOM 1478 C C . ILE A 1 192 ? 3.448 -11.285 1.057 1.00 85.69 192 ILE A C 1
ATOM 1480 O O . ILE A 1 192 ? 2.650 -11.987 0.434 1.00 85.69 192 ILE A O 1
ATOM 1484 N N . SER A 1 193 ? 4.342 -11.806 1.905 1.00 82.62 193 SER A N 1
ATOM 1485 C CA . SER A 1 193 ? 4.396 -13.249 2.180 1.00 82.62 193 SER A CA 1
ATOM 1486 C C . SER A 1 193 ? 3.108 -13.709 2.866 1.00 82.62 193 SER A C 1
ATOM 1488 O O . SER A 1 193 ? 2.632 -13.082 3.810 1.00 82.62 193 SER A O 1
ATOM 1490 N N . ILE A 1 194 ? 2.535 -14.824 2.410 1.00 78.00 194 ILE A N 1
ATOM 1491 C CA . ILE A 1 194 ? 1.352 -15.424 3.046 1.00 78.00 194 ILE A CA 1
ATOM 1492 C C . ILE A 1 194 ? 1.750 -16.257 4.273 1.00 78.00 194 ILE A C 1
ATOM 1494 O O . ILE A 1 194 ? 1.017 -16.286 5.257 1.00 78.00 194 ILE A O 1
ATOM 1498 N N . LYS A 1 195 ? 2.901 -16.941 4.226 1.00 77.69 195 LYS A N 1
ATOM 1499 C CA . LYS A 1 195 ? 3.302 -17.915 5.257 1.00 77.69 195 LYS A CA 1
ATOM 1500 C C . LYS A 1 195 ? 4.068 -17.296 6.420 1.00 77.69 195 LYS A C 1
ATOM 1502 O O . LYS A 1 195 ? 3.925 -17.765 7.544 1.00 77.69 195 LYS A O 1
ATOM 1507 N N . ASP A 1 196 ? 4.860 -16.264 6.152 1.00 78.62 196 ASP A N 1
ATOM 1508 C CA . ASP A 1 196 ? 5.800 -15.710 7.136 1.00 78.62 196 ASP A CA 1
ATOM 1509 C C . ASP A 1 196 ? 5.243 -14.480 7.864 1.00 78.62 196 ASP A C 1
ATOM 1511 O O . ASP A 1 196 ? 5.879 -13.934 8.764 1.00 78.62 196 ASP A O 1
ATOM 1515 N N . GLU A 1 197 ? 4.040 -14.042 7.487 1.00 84.62 197 GLU A N 1
ATOM 1516 C CA . GLU A 1 197 ? 3.414 -12.838 8.014 1.00 84.62 197 GLU A CA 1
ATOM 1517 C C . GLU A 1 197 ? 2.185 -13.140 8.869 1.00 84.62 197 GLU A C 1
ATOM 1519 O O . GLU A 1 197 ? 1.380 -14.028 8.589 1.00 84.62 197 GLU A O 1
ATOM 1524 N N . LYS A 1 198 ? 1.996 -12.332 9.913 1.00 88.06 198 LYS A N 1
ATOM 1525 C CA . LYS A 1 198 ? 0.844 -12.429 10.815 1.00 88.06 198 LYS A CA 1
ATOM 1526 C C . LYS A 1 198 ? -0.369 -11.699 10.239 1.00 88.06 198 LYS A C 1
ATOM 1528 O O . LYS A 1 198 ? -0.740 -10.621 10.698 1.00 88.06 198 LYS A O 1
ATOM 1533 N N . TRP A 1 199 ? -0.998 -12.293 9.227 1.00 93.06 199 TRP A N 1
ATOM 1534 C CA . TRP A 1 199 ? -2.206 -11.748 8.590 1.00 93.06 199 TRP A CA 1
ATOM 1535 C C . TRP A 1 199 ? -3.367 -11.539 9.566 1.00 93.06 199 TRP A C 1
ATOM 1537 O O . TRP A 1 199 ? -4.177 -10.637 9.367 1.00 93.06 199 TRP A O 1
ATOM 1547 N N . GLU A 1 200 ? -3.434 -12.328 10.638 1.00 91.81 200 GLU A N 1
ATOM 1548 C CA . GLU A 1 200 ? -4.446 -12.175 11.686 1.00 91.81 200 GLU A CA 1
ATOM 1549 C C . GLU A 1 200 ? -4.368 -10.817 12.388 1.00 91.81 200 GLU A C 1
ATOM 1551 O O . GLU A 1 200 ? -5.408 -10.218 12.662 1.00 91.81 200 GLU A O 1
ATOM 1556 N N . ASP A 1 201 ? -3.159 -10.313 12.644 1.00 91.62 201 ASP A N 1
ATOM 1557 C CA . ASP A 1 201 ? -2.959 -9.026 13.316 1.00 91.62 201 ASP A CA 1
ATOM 1558 C C . ASP A 1 201 ? -3.452 -7.886 12.419 1.00 91.62 201 ASP A C 1
ATOM 1560 O O . ASP A 1 201 ? -4.237 -7.046 12.852 1.00 91.62 201 ASP A O 1
ATOM 1564 N N . ALA A 1 202 ? -3.098 -7.921 11.130 1.00 92.75 202 ALA A N 1
ATOM 1565 C CA . ALA A 1 202 ? -3.599 -6.958 10.152 1.00 92.75 202 ALA A CA 1
ATOM 1566 C C . ALA A 1 202 ? -5.123 -7.066 9.955 1.00 92.75 202 ALA A C 1
ATOM 1568 O O . ALA A 1 202 ? -5.813 -6.051 9.852 1.00 92.75 202 ALA A O 1
ATOM 1569 N N . ARG A 1 203 ? -5.678 -8.286 9.930 1.00 92.75 203 ARG A N 1
ATOM 1570 C CA . ARG A 1 203 ? -7.116 -8.516 9.739 1.00 92.75 203 ARG A CA 1
ATOM 1571 C C . ARG A 1 203 ? -7.939 -7.955 10.893 1.00 92.75 203 ARG A C 1
ATOM 1573 O O . ARG A 1 203 ? -8.980 -7.365 10.614 1.00 92.75 203 ARG A O 1
ATOM 1580 N N . LYS A 1 204 ? -7.498 -8.116 12.145 1.00 91.69 204 LYS A N 1
ATOM 1581 C CA . LYS A 1 204 ? -8.198 -7.606 13.343 1.00 91.69 204 LYS A CA 1
ATOM 1582 C C . LYS A 1 204 ? -8.375 -6.086 13.329 1.00 91.69 204 LYS A C 1
ATOM 1584 O O . LYS A 1 204 ? -9.314 -5.588 13.939 1.00 91.69 204 LYS A O 1
ATOM 1589 N N . MET A 1 205 ? -7.520 -5.366 12.603 1.00 92.75 205 MET A N 1
ATOM 1590 C CA . MET A 1 205 ? -7.589 -3.908 12.502 1.00 92.75 205 MET A CA 1
ATOM 1591 C C . MET A 1 205 ? -8.641 -3.381 11.528 1.00 92.75 205 MET A C 1
ATOM 1593 O O . MET A 1 205 ? -8.926 -2.185 11.539 1.00 92.75 205 MET A O 1
ATOM 1597 N N . VAL A 1 206 ? -9.223 -4.248 10.699 1.00 94.31 206 VAL A N 1
ATOM 1598 C CA . VAL A 1 206 ? -10.192 -3.859 9.669 1.00 94.31 206 VAL A CA 1
ATOM 1599 C C . VAL A 1 206 ? -11.594 -4.276 10.111 1.00 94.31 206 VAL A C 1
ATOM 1601 O O . VAL A 1 206 ? -11.844 -5.454 10.355 1.00 94.31 206 VAL A O 1
ATOM 1604 N N . ALA A 1 207 ? -12.539 -3.344 10.200 1.00 92.69 207 ALA A N 1
ATOM 1605 C CA . ALA A 1 207 ? -13.902 -3.659 10.641 1.00 92.69 207 ALA A CA 1
ATOM 1606 C C . ALA A 1 207 ? -14.696 -4.442 9.579 1.00 92.69 207 ALA A C 1
ATOM 1608 O O . ALA A 1 207 ? -15.423 -5.384 9.894 1.00 92.69 207 ALA A O 1
ATOM 1609 N N . GLY A 1 208 ? -14.534 -4.071 8.310 1.00 92.62 208 GLY A N 1
ATOM 1610 C CA . GLY A 1 208 ? -15.273 -4.610 7.175 1.00 92.62 208 GLY A CA 1
ATOM 1611 C C . GLY A 1 208 ? -14.446 -5.570 6.327 1.00 92.62 208 GLY A C 1
ATOM 1612 O O . GLY A 1 208 ? -13.885 -6.550 6.824 1.00 92.62 208 GLY A O 1
ATOM 1613 N N . ARG A 1 209 ? -14.430 -5.334 5.011 1.00 94.12 209 ARG A N 1
ATOM 1614 C CA . ARG A 1 209 ? -13.816 -6.242 4.032 1.00 94.12 209 ARG A CA 1
ATOM 1615 C C . ARG A 1 209 ? -12.302 -6.065 3.983 1.00 94.12 209 ARG A C 1
ATOM 1617 O O . ARG A 1 209 ? -11.804 -4.953 3.853 1.00 94.12 209 ARG A O 1
ATOM 1624 N N . PHE A 1 210 ? -11.593 -7.188 3.994 1.00 95.44 210 PHE A N 1
ATOM 1625 C CA . PHE A 1 210 ? -10.166 -7.260 3.707 1.00 95.44 210 PHE A CA 1
ATOM 1626 C C . PHE A 1 210 ? -9.993 -8.101 2.441 1.00 95.44 210 PHE A C 1
ATOM 1628 O O . PHE A 1 210 ? -10.259 -9.303 2.460 1.00 95.44 210 PHE A O 1
ATOM 1635 N N . VAL A 1 211 ? -9.569 -7.477 1.345 1.00 94.94 211 VAL A N 1
ATOM 1636 C CA . VAL A 1 211 ? -9.373 -8.129 0.046 1.00 94.94 211 VAL A CA 1
ATOM 1637 C C . VAL A 1 211 ? -7.892 -8.104 -0.307 1.00 94.94 211 VAL A C 1
ATOM 1639 O O . VAL A 1 211 ? -7.278 -7.044 -0.319 1.00 94.94 211 VAL A O 1
ATOM 1642 N N . ASN A 1 212 ? -7.329 -9.270 -0.617 1.00 91.56 212 ASN A N 1
ATOM 1643 C CA . ASN A 1 212 ? -6.011 -9.400 -1.230 1.00 91.56 212 ASN A CA 1
ATOM 1644 C C . ASN A 1 212 ? -6.193 -10.011 -2.623 1.00 91.56 212 ASN A C 1
ATOM 1646 O O . ASN A 1 212 ? -6.490 -11.201 -2.734 1.00 91.56 212 ASN A O 1
ATOM 1650 N N . ALA A 1 213 ? -6.089 -9.190 -3.664 1.00 88.00 213 ALA A N 1
ATOM 1651 C CA . ALA A 1 213 ? -6.212 -9.614 -5.050 1.00 88.00 213 ALA A CA 1
ATOM 1652 C C . ALA A 1 213 ? -4.820 -9.759 -5.668 1.00 88.00 213 ALA A C 1
ATOM 1654 O O . ALA A 1 213 ? -4.024 -8.819 -5.656 1.00 88.00 213 ALA A O 1
ATOM 1655 N N . TYR A 1 214 ? -4.549 -10.939 -6.216 1.00 79.06 214 TYR A N 1
ATOM 1656 C CA . TYR A 1 214 ? -3.292 -11.253 -6.881 1.00 79.06 214 TYR A CA 1
ATOM 1657 C C . TYR A 1 214 ? -3.530 -12.203 -8.054 1.00 79.06 214 TYR A C 1
ATOM 1659 O O . TYR A 1 214 ? -4.486 -12.988 -8.045 1.00 79.06 214 TYR A O 1
ATOM 1667 N N . SER A 1 215 ? -2.641 -12.165 -9.043 1.00 75.38 215 SER A N 1
ATOM 1668 C CA . SER A 1 215 ? -2.587 -13.155 -10.119 1.00 75.38 215 SER A CA 1
ATOM 1669 C C . SER A 1 215 ? -1.428 -14.124 -9.901 1.00 75.38 215 SER A C 1
ATOM 1671 O O . SER A 1 215 ? -0.280 -13.723 -9.736 1.00 75.38 215 SER A O 1
ATOM 1673 N N . THR A 1 216 ? -1.692 -15.432 -9.967 1.00 70.06 216 THR A N 1
ATOM 1674 C CA . THR A 1 216 ? -0.638 -16.465 -9.881 1.00 70.06 216 THR A CA 1
ATOM 1675 C C . THR A 1 216 ? 0.354 -16.412 -11.039 1.00 70.06 216 THR A C 1
ATOM 1677 O O . THR A 1 216 ? 1.443 -16.976 -10.947 1.00 70.06 216 THR A O 1
ATOM 1680 N N . ASN A 1 217 ? -0.013 -15.732 -12.123 1.00 64.38 217 ASN A N 1
ATOM 1681 C CA . ASN A 1 217 ? 0.840 -15.527 -13.282 1.00 64.38 217 ASN A CA 1
ATOM 1682 C C . ASN A 1 217 ? 1.452 -14.111 -13.306 1.00 64.38 217 ASN A C 1
ATOM 1684 O O . ASN A 1 217 ? 1.987 -13.691 -14.334 1.00 64.38 217 ASN A O 1
ATOM 1688 N N . ASP A 1 218 ? 1.368 -13.343 -12.210 1.00 67.12 218 ASP A N 1
ATOM 1689 C CA . ASP A 1 218 ? 2.020 -12.037 -12.133 1.00 67.12 218 ASP A CA 1
ATOM 1690 C C . ASP A 1 218 ? 3.547 -12.186 -12.117 1.00 67.12 218 ASP A C 1
ATOM 1692 O O . ASP A 1 218 ? 4.203 -12.452 -11.104 1.00 67.12 218 ASP A O 1
ATOM 1696 N N . TRP A 1 219 ? 4.129 -11.996 -13.296 1.00 64.38 219 TRP A N 1
ATOM 1697 C CA . TRP A 1 219 ? 5.565 -12.027 -13.484 1.00 64.38 219 TRP A CA 1
ATOM 1698 C C . TRP A 1 219 ? 6.270 -10.840 -12.821 1.00 64.38 219 TRP A C 1
ATOM 1700 O O . TRP A 1 219 ? 7.449 -10.962 -12.480 1.00 64.38 219 TRP A O 1
ATOM 1710 N N . MET A 1 220 ? 5.589 -9.707 -12.620 1.00 65.94 220 MET A N 1
ATOM 1711 C CA . MET A 1 220 ? 6.171 -8.535 -11.974 1.00 65.94 220 MET A CA 1
ATOM 1712 C C . MET A 1 220 ? 6.447 -8.849 -10.504 1.00 65.94 220 MET A C 1
ATOM 1714 O O . MET A 1 220 ? 7.562 -8.635 -10.031 1.00 65.94 220 MET A O 1
ATOM 1718 N N . LEU A 1 221 ? 5.499 -9.471 -9.804 1.00 62.31 221 LEU A N 1
ATOM 1719 C CA . LEU A 1 221 ? 5.724 -9.985 -8.452 1.00 62.31 221 LEU A CA 1
ATOM 1720 C C . LEU A 1 221 ? 6.832 -11.046 -8.408 1.00 62.31 221 LEU A C 1
ATOM 1722 O O . LEU A 1 221 ? 7.768 -10.933 -7.611 1.00 62.31 221 LEU A O 1
ATOM 1726 N N . GLY A 1 222 ? 6.775 -12.036 -9.302 1.00 61.69 222 GLY A N 1
ATOM 1727 C CA . GLY A 1 222 ? 7.717 -13.158 -9.305 1.00 61.69 222 GLY A CA 1
ATOM 1728 C C . GLY A 1 222 ? 9.162 -12.786 -9.657 1.00 61.69 222 GLY A C 1
ATOM 1729 O O . GLY A 1 222 ? 10.094 -13.371 -9.105 1.00 61.69 222 GLY A O 1
ATOM 1730 N N . VAL A 1 223 ? 9.369 -11.819 -10.555 1.00 61.84 223 VAL A N 1
ATOM 1731 C CA . VAL A 1 223 ? 10.700 -11.434 -11.061 1.00 61.84 223 VAL A CA 1
ATOM 1732 C C . VAL A 1 223 ? 11.158 -10.099 -10.491 1.00 61.84 223 VAL A C 1
ATOM 1734 O O . VAL A 1 223 ? 12.265 -10.004 -9.959 1.00 61.84 223 VAL A O 1
ATOM 1737 N N . ALA A 1 224 ? 10.314 -9.068 -10.564 1.00 62.72 224 ALA A N 1
ATOM 1738 C CA . ALA A 1 224 ? 10.687 -7.732 -10.121 1.00 62.72 224 ALA A CA 1
ATOM 1739 C C . ALA A 1 224 ? 10.635 -7.587 -8.603 1.00 62.72 224 ALA A C 1
ATOM 1741 O O . ALA A 1 224 ? 11.406 -6.779 -8.102 1.00 62.72 224 ALA A O 1
ATOM 1742 N N . PHE A 1 225 ? 9.826 -8.370 -7.876 1.00 61.00 225 PHE A N 1
ATOM 1743 C CA . PHE A 1 225 ? 9.747 -8.337 -6.405 1.00 61.00 225 PHE A CA 1
ATOM 1744 C C . PHE A 1 225 ? 10.186 -9.628 -5.701 1.00 61.00 225 PHE A C 1
ATOM 1746 O O . PHE A 1 225 ? 10.305 -9.628 -4.478 1.00 61.00 225 PHE A O 1
ATOM 1753 N N . ARG A 1 226 ? 10.498 -10.695 -6.453 1.00 64.38 226 ARG A N 1
ATOM 1754 C CA . ARG A 1 226 ? 10.876 -12.025 -5.932 1.00 64.38 226 ARG A CA 1
ATOM 1755 C C . ARG A 1 226 ? 9.859 -12.616 -4.945 1.00 64.38 226 ARG A C 1
ATOM 1757 O O . ARG A 1 226 ? 10.234 -13.375 -4.056 1.00 64.38 226 ARG A O 1
ATOM 1764 N N . ALA A 1 227 ? 8.582 -12.286 -5.106 1.00 56.16 227 ALA A N 1
ATOM 1765 C CA . ALA A 1 227 ? 7.503 -12.868 -4.323 1.00 56.16 227 ALA A CA 1
ATOM 1766 C C . ALA A 1 227 ? 7.051 -14.182 -4.986 1.00 56.16 227 ALA A C 1
ATOM 1768 O O . ALA A 1 227 ? 6.623 -14.179 -6.140 1.00 56.16 227 ALA A O 1
ATOM 1769 N N . ARG A 1 228 ? 7.187 -15.308 -4.278 1.00 47.88 228 ARG A N 1
ATOM 1770 C CA . ARG A 1 228 ? 6.604 -16.611 -4.631 1.00 47.88 228 ARG A CA 1
ATOM 1771 C C . ARG A 1 228 ? 5.963 -17.240 -3.407 1.00 47.88 228 ARG A C 1
ATOM 1773 O O . ARG A 1 228 ? 6.567 -17.116 -2.320 1.00 47.88 228 ARG A O 1
#

Radius of gyration: 17.43 Å; chains: 1; bounding box: 41×42×48 Å